Protein AF-A0A8D8BQI9-F1 (afdb_monomer)

Nearest PDB structures (foldseek):
  7emf-assembly1_W  TM=9.619E-01  e=1.041E-21  Homo sapiens
  5ajd-assembly4_E  TM=2.392E-01  e=1.024E+00  Saccharomyces cerevisiae CEN.PK113-7D
  6ok3-assembly1_B  TM=1.950E-01  e=2.058E+00  Oxalobacter formigenes OXCC13
  5b26-assembly2_C  TM=2.128E-01  e=7.302E+00  Mus musculus
  7wkk-assembly1_m  TM=1.711E-01  e=5.870E+00  Xenopus laevis

Radius of gyration: 20.41 Å; Cα contacts (8 Å, |Δi|>4): 210; chains: 1; bounding box: 53×52×50 Å

InterPro domains:
  IPR021629 Mediator complex, subunit Med23 [PF11573] (1-277)
  IPR021629 Mediator complex, subunit Med23 [PTHR12691] (2-277)

Secondary structure (DSSP, 8-state):
--HHHHHHHHHHHHHS-----HHHHHTS-HHHHHHHHHT--PPP-HHHHHHHHHHHHHHHHH---HHHHHHHHHSTTS-S-HHHHHHHHHHHHS---HHHHHHHHHHHHHHHHHHHHHHHHHHHHHHHH-SSHHHHHHHHHHHHIIIIIS-SS-HHHHHHHHHT----HHHHHHHHHHHHHHHHTSSHHHHHHHHHHHH--S-GGG-S-HHHHHHHHHHHS----S-TT-TTS------SS--HHHHHHHHHHHHHHHHHHS-GGGHHHHHHHHHH-

Solvent-accessible surface area (backbone atoms only — not comparable to full-atom values): 16290 Å² total; per-residue (Å²): 129,70,63,68,59,56,54,51,52,50,52,45,44,72,77,56,74,64,71,71,23,69,55,58,39,70,73,43,60,66,75,58,33,55,50,50,66,76,57,61,61,88,77,80,60,63,70,58,50,52,50,51,49,55,50,54,42,51,50,56,73,71,57,85,54,62,68,60,49,32,50,62,74,16,41,87,88,53,82,49,43,60,54,45,39,52,52,50,39,34,71,75,65,74,51,81,59,72,63,57,55,56,19,51,61,56,44,29,81,78,56,44,56,54,12,49,52,45,29,45,57,48,51,41,49,55,47,71,69,44,95,48,72,70,55,46,51,50,56,50,49,46,52,47,36,38,33,74,74,66,44,77,46,54,67,45,61,53,48,42,51,53,63,69,54,62,45,59,75,70,52,35,54,48,44,51,52,51,49,50,44,68,54,60,69,50,60,69,60,42,52,52,42,53,54,49,60,76,75,52,69,92,62,54,92,78,48,94,54,58,61,60,54,50,50,52,49,41,71,76,55,69,83,64,89,67,80,95,77,64,94,82,65,75,80,77,78,89,76,80,81,80,48,71,62,68,63,25,49,71,38,46,56,56,40,52,55,53,47,71,46,45,66,76,84,41,50,64,59,49,50,57,48,64,77,67,104

pLDDT: mean 91.27, std 10.16, range [42.75, 98.56]

Organism: Culex pipiens (NCBI:txid7175)

Structure (mmCIF, N/CA/C/O backbone):
data_AF-A0A8D8BQI9-F1
#
_entry.id   AF-A0A8D8BQI9-F1
#
loop_
_atom_site.group_PDB
_atom_site.id
_atom_site.type_symbol
_atom_site.label_atom_id
_atom_site.label_alt_id
_atom_site.label_comp_id
_atom_site.label_asym_id
_atom_site.label_entity_id
_atom_site.label_seq_id
_atom_site.pdbx_PDB_ins_code
_atom_site.Cartn_x
_atom_site.Cartn_y
_atom_site.Cartn_z
_atom_site.occupancy
_atom_site.B_iso_or_equiv
_atom_site.auth_seq_id
_atom_site.auth_comp_id
_atom_site.auth_asym_id
_atom_site.auth_atom_id
_atom_site.pdbx_PDB_model_num
ATOM 1 N N . GLN A 1 1 ? -6.344 -35.156 -11.449 1.00 56.06 1 GLN A N 1
ATOM 2 C CA . GLN A 1 1 ? -6.053 -33.719 -11.235 1.00 56.06 1 GLN A CA 1
ATOM 3 C C . GLN A 1 1 ? -4.887 -33.618 -10.265 1.00 56.06 1 GLN A C 1
ATOM 5 O O . GLN A 1 1 ? -4.826 -34.426 -9.348 1.00 56.06 1 GLN A O 1
ATOM 10 N N . SER A 1 2 ? -3.914 -32.745 -10.524 1.00 64.75 2 SER A N 1
ATOM 11 C CA . SER A 1 2 ? -2.593 -32.811 -9.889 1.00 64.75 2 SER A CA 1
ATOM 12 C C . SER A 1 2 ? -2.642 -32.467 -8.394 1.00 64.75 2 SER A C 1
ATOM 14 O O . SER A 1 2 ? -2.856 -31.310 -8.030 1.00 64.75 2 SER A O 1
ATOM 16 N N . THR A 1 3 ? -2.422 -33.472 -7.546 1.00 79.38 3 THR A N 1
ATOM 17 C CA . THR A 1 3 ? -2.447 -33.401 -6.072 1.00 79.38 3 THR A CA 1
ATOM 18 C C . THR A 1 3 ? -1.621 -32.242 -5.510 1.00 79.38 3 THR A C 1
ATOM 20 O O . THR A 1 3 ? -2.112 -31.513 -4.654 1.00 79.38 3 THR A O 1
ATOM 23 N N . TRP A 1 4 ? -0.446 -31.966 -6.090 1.00 92.81 4 TRP A N 1
ATOM 24 C CA . TRP A 1 4 ? 0.459 -30.904 -5.627 1.00 92.81 4 TRP A CA 1
ATOM 25 C C . TRP A 1 4 ? -0.181 -29.506 -5.572 1.00 92.81 4 TRP A C 1
ATOM 27 O O . TRP A 1 4 ? 0.085 -28.744 -4.646 1.00 92.81 4 TRP A O 1
ATOM 37 N N . CYS A 1 5 ? -1.023 -29.156 -6.552 1.00 92.88 5 CYS A N 1
ATOM 38 C CA . CYS A 1 5 ? -1.608 -27.818 -6.645 1.00 92.88 5 CYS A CA 1
ATOM 39 C C . CYS A 1 5 ? -2.660 -27.621 -5.549 1.00 92.88 5 CYS A C 1
ATOM 41 O O . CYS A 1 5 ? -2.669 -26.597 -4.872 1.00 92.88 5 CYS A O 1
ATOM 43 N N . LYS A 1 6 ? -3.493 -28.640 -5.313 1.00 92.00 6 LYS A N 1
ATOM 44 C CA . LYS A 1 6 ? -4.494 -28.613 -4.245 1.00 92.00 6 LYS A CA 1
ATOM 45 C C . LYS A 1 6 ? -3.838 -28.532 -2.865 1.00 92.00 6 LYS A C 1
ATOM 47 O O . LYS A 1 6 ? -4.290 -27.742 -2.038 1.00 92.00 6 LYS A O 1
ATOM 52 N N . ASP A 1 7 ? -2.770 -29.293 -2.632 1.00 94.38 7 ASP A N 1
ATOM 53 C CA . ASP A 1 7 ? -2.044 -29.285 -1.356 1.00 94.38 7 ASP A CA 1
ATOM 54 C C . ASP A 1 7 ? -1.391 -27.919 -1.096 1.00 94.38 7 ASP A C 1
ATOM 56 O O . ASP A 1 7 ? -1.525 -27.356 -0.006 1.00 94.38 7 ASP A O 1
ATOM 60 N N . LEU A 1 8 ? -0.766 -27.333 -2.125 1.00 95.81 8 LEU A N 1
ATOM 61 C CA . LEU A 1 8 ? -0.189 -25.991 -2.054 1.00 95.81 8 LEU A CA 1
ATOM 62 C C . LEU A 1 8 ? -1.254 -24.933 -1.736 1.00 95.81 8 LEU A C 1
ATOM 64 O O . LEU A 1 8 ? -1.082 -24.155 -0.799 1.00 95.81 8 LEU A O 1
ATOM 68 N N . LEU A 1 9 ? -2.363 -24.911 -2.480 1.00 95.56 9 LEU A N 1
ATOM 69 C CA . LEU A 1 9 ? -3.438 -23.938 -2.267 1.00 95.56 9 LEU A CA 1
ATOM 70 C C . LEU A 1 9 ? -4.086 -24.096 -0.887 1.00 95.56 9 LEU A C 1
ATOM 72 O O . LEU A 1 9 ? -4.375 -23.100 -0.230 1.00 95.56 9 LEU A O 1
ATOM 76 N N . THR A 1 10 ? -4.255 -25.330 -0.408 1.00 95.19 10 THR A N 1
ATOM 77 C CA . THR A 1 10 ? -4.790 -25.603 0.936 1.00 95.19 10 THR A CA 1
ATOM 78 C C . THR A 1 10 ? -3.853 -25.067 2.022 1.00 95.19 10 THR A C 1
ATOM 80 O O . THR A 1 10 ? -4.305 -24.425 2.973 1.00 95.19 10 THR A O 1
ATOM 83 N N . SER A 1 11 ? -2.538 -25.248 1.856 1.00 96.62 11 SER A N 1
ATOM 84 C CA . SER A 1 11 ? -1.526 -24.675 2.751 1.00 96.62 11 SER A CA 1
ATOM 85 C C . SER A 1 11 ? -1.561 -23.141 2.751 1.00 96.62 11 SER A C 1
ATOM 87 O O . SER A 1 11 ? -1.581 -22.518 3.816 1.00 96.62 11 SER A O 1
ATOM 89 N N . ILE A 1 12 ? -1.655 -22.513 1.572 1.00 96.31 12 ILE A N 1
ATOM 90 C CA . ILE A 1 12 ? -1.776 -21.051 1.447 1.00 96.31 12 ILE A CA 1
ATOM 91 C C . ILE A 1 12 ? -3.044 -20.553 2.149 1.00 96.31 12 ILE A C 1
ATOM 93 O O . ILE A 1 12 ? -2.977 -19.593 2.912 1.00 96.31 12 ILE A O 1
ATOM 97 N N . MET A 1 13 ? -4.187 -21.208 1.940 1.00 95.94 13 MET A N 1
ATOM 98 C CA . MET A 1 13 ? -5.459 -20.814 2.555 1.00 95.94 13 MET A CA 1
ATOM 99 C C . MET A 1 13 ? -5.469 -21.002 4.072 1.00 95.94 13 MET A C 1
ATOM 101 O O . MET A 1 13 ? -6.137 -20.245 4.766 1.00 95.94 13 MET A O 1
ATOM 105 N N . THR A 1 14 ? -4.701 -21.960 4.593 1.00 95.69 14 THR A N 1
ATOM 106 C CA . THR A 1 14 ? -4.547 -22.171 6.041 1.00 95.69 14 THR A CA 1
ATOM 107 C C . THR A 1 14 ? -3.753 -21.035 6.692 1.00 95.69 14 THR A C 1
ATOM 109 O O . THR A 1 14 ? -4.100 -20.584 7.780 1.00 95.69 14 THR A O 1
ATOM 112 N N . ASN A 1 15 ? -2.699 -20.548 6.028 1.00 94.62 15 ASN A N 1
ATOM 113 C CA . ASN A 1 15 ? -1.816 -19.509 6.575 1.00 94.62 15 ASN A CA 1
ATOM 114 C C . ASN A 1 15 ? -2.304 -18.084 6.287 1.00 94.62 15 ASN A C 1
ATOM 116 O O . ASN A 1 15 ? -2.162 -17.181 7.110 1.00 94.62 15 ASN A O 1
ATOM 120 N N . THR A 1 16 ? -2.869 -17.875 5.103 1.00 92.94 16 THR A N 1
ATOM 121 C CA . THR A 1 16 ? -3.358 -16.586 4.615 1.00 92.94 16 THR A CA 1
ATOM 122 C C . THR A 1 16 ? -4.711 -16.782 3.938 1.00 92.94 16 THR A C 1
ATOM 124 O O . THR A 1 16 ? -4.784 -16.798 2.706 1.00 92.94 16 THR A O 1
ATOM 127 N N . PRO A 1 17 ? -5.793 -16.944 4.716 1.00 93.38 17 PRO A N 1
ATOM 128 C CA . PRO A 1 17 ? -7.133 -17.048 4.162 1.00 93.38 17 PRO A CA 1
ATOM 129 C C . PRO A 1 17 ? -7.457 -15.786 3.340 1.00 93.38 17 PRO A C 1
ATOM 131 O O . PRO A 1 17 ? -7.446 -14.674 3.873 1.00 93.38 17 PRO A O 1
ATOM 134 N N . HIS A 1 18 ? -7.729 -15.938 2.042 1.00 93.88 18 HIS A N 1
ATOM 135 C CA . HIS A 1 18 ? -8.118 -14.837 1.157 1.00 93.88 18 HIS A CA 1
ATOM 136 C C . HIS A 1 18 ? -9.119 -15.276 0.083 1.00 93.88 18 HIS A C 1
ATOM 138 O O . HIS A 1 18 ? -9.343 -16.459 -0.152 1.00 93.88 18 HIS A O 1
ATOM 144 N N . THR A 1 19 ? -9.729 -14.297 -0.573 1.00 93.56 19 THR A N 1
ATOM 145 C CA . THR A 1 19 ? -10.551 -14.500 -1.770 1.00 93.56 19 THR A CA 1
ATOM 146 C C . THR A 1 19 ? -9.896 -13.818 -2.964 1.00 93.56 19 THR A C 1
ATOM 148 O O . THR A 1 19 ? -8.847 -13.191 -2.829 1.00 93.56 19 THR A O 1
ATOM 151 N N . TRP A 1 20 ? -10.513 -13.939 -4.131 1.00 94.44 20 TRP A N 1
ATOM 152 C CA . TRP A 1 20 ? -10.160 -13.199 -5.337 1.00 94.44 20 TRP A CA 1
ATOM 153 C C . TRP A 1 20 ? -11.411 -12.508 -5.866 1.00 94.44 20 TRP A C 1
ATOM 155 O O . TRP A 1 20 ? -12.526 -12.967 -5.601 1.00 94.44 20 TRP A O 1
ATOM 165 N N . SER A 1 21 ? -11.234 -11.394 -6.572 1.00 92.38 21 SER A N 1
ATOM 166 C CA . SER A 1 21 ? -12.347 -10.758 -7.269 1.00 92.38 21 SER A CA 1
ATOM 167 C C . SER A 1 21 ? -12.819 -11.635 -8.431 1.00 92.38 21 SER A C 1
ATOM 169 O O . SER A 1 21 ? -12.058 -12.437 -8.980 1.00 92.38 21 SER A O 1
ATOM 171 N N . GLN A 1 22 ? -14.077 -11.483 -8.832 1.00 92.00 22 GLN A N 1
ATOM 172 C CA . GLN A 1 22 ? -14.665 -12.284 -9.900 1.00 92.00 22 GLN A CA 1
ATOM 173 C C . GLN A 1 22 ? -13.939 -12.075 -11.234 1.00 92.00 22 GLN A C 1
ATOM 175 O O . GLN A 1 22 ? -13.692 -13.043 -11.948 1.00 92.00 22 GLN A O 1
ATOM 180 N N . HIS A 1 23 ? -13.563 -10.835 -11.549 1.00 91.81 23 HIS A N 1
ATOM 181 C CA . HIS A 1 23 ? -12.858 -10.500 -12.786 1.00 91.81 23 HIS A CA 1
ATOM 182 C C .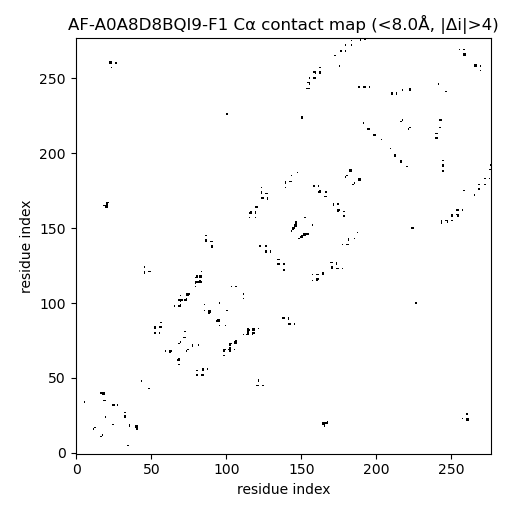 HIS A 1 23 ? -11.454 -11.124 -12.852 1.00 91.81 23 HIS A C 1
ATOM 184 O O . HIS A 1 23 ? -11.077 -11.658 -13.889 1.00 91.81 23 HIS A O 1
ATOM 190 N N . THR A 1 24 ? -10.720 -11.177 -11.735 1.00 94.12 24 THR A N 1
ATOM 191 C CA . THR A 1 24 ? -9.431 -11.884 -11.679 1.00 94.12 24 THR A CA 1
ATOM 192 C C . THR A 1 24 ? -9.620 -13.402 -11.737 1.00 94.12 24 THR A C 1
ATOM 194 O O . THR A 1 24 ? -8.904 -14.091 -12.463 1.00 94.12 24 THR A O 1
ATOM 197 N N . LEU A 1 25 ? -10.614 -13.950 -11.024 1.00 94.50 25 LEU A N 1
ATOM 198 C CA . LEU A 1 25 ? -10.908 -15.390 -11.047 1.00 94.50 25 LEU A CA 1
ATOM 199 C C . LEU A 1 25 ? -11.287 -15.895 -12.440 1.00 94.50 25 LEU A C 1
ATOM 201 O O . LEU A 1 25 ? -10.957 -17.029 -12.783 1.00 94.50 25 LEU A O 1
ATOM 205 N N . GLN A 1 26 ? -11.971 -15.082 -13.244 1.00 94.00 26 GLN A N 1
ATOM 206 C CA . GLN A 1 26 ? -12.329 -15.429 -14.623 1.00 94.00 26 GLN A CA 1
ATOM 207 C C . GLN A 1 26 ? -11.106 -15.621 -15.528 1.00 94.00 26 GLN A C 1
ATOM 209 O O . GLN A 1 26 ? -11.192 -16.348 -16.515 1.00 94.00 26 GLN A O 1
ATOM 214 N N . CYS A 1 27 ? -9.967 -15.022 -15.179 1.00 94.94 27 CYS A N 1
ATOM 215 C CA . CYS A 1 27 ? -8.709 -15.191 -15.900 1.00 94.94 27 CYS A CA 1
ATOM 216 C C . CYS A 1 27 ? -7.909 -16.418 -15.437 1.00 94.94 27 CYS A C 1
ATOM 218 O O . CYS A 1 27 ? -6.920 -16.785 -16.074 1.00 94.94 27 CYS A O 1
ATOM 220 N N . PHE A 1 28 ? -8.300 -17.064 -14.334 1.00 95.75 28 PHE A N 1
ATOM 221 C CA . PHE A 1 28 ? -7.596 -18.238 -13.828 1.00 95.75 28 PHE A CA 1
ATOM 222 C C . PHE A 1 28 ? -7.954 -19.500 -14.629 1.00 95.75 28 PHE A C 1
ATOM 224 O O . PHE A 1 28 ? -9.086 -19.650 -15.094 1.00 95.75 28 PHE A O 1
ATOM 231 N N . PRO A 1 29 ? -7.032 -20.478 -14.726 1.00 95.75 29 PRO A N 1
ATOM 232 C CA . PRO A 1 29 ? -7.371 -21.823 -15.169 1.00 95.75 29 PRO A CA 1
ATOM 233 C C . PRO A 1 29 ? -8.559 -22.401 -14.374 1.00 95.75 29 PRO A C 1
ATOM 235 O O . PRO A 1 29 ? -8.604 -22.209 -13.153 1.00 95.75 29 PRO A O 1
ATOM 238 N N . PRO A 1 30 ? -9.464 -23.180 -15.003 1.00 94.06 30 PRO A N 1
ATOM 239 C CA . PRO A 1 30 ? -10.689 -23.668 -14.358 1.00 94.06 30 PRO A CA 1
ATOM 240 C C . PRO A 1 30 ? -10.464 -24.364 -13.011 1.00 94.06 30 PRO A C 1
ATOM 242 O O . PRO A 1 30 ? -11.184 -24.113 -12.055 1.00 94.06 30 PRO A O 1
ATOM 245 N N . VAL A 1 31 ? -9.395 -25.159 -12.890 1.00 92.50 31 VAL A N 1
ATOM 246 C CA . VAL A 1 31 ? -9.058 -25.879 -11.648 1.00 92.50 31 VAL A CA 1
ATOM 247 C C . VAL A 1 31 ? -8.782 -24.931 -10.471 1.00 92.50 31 VAL A C 1
ATOM 249 O O . VAL A 1 31 ? -9.133 -25.248 -9.336 1.00 92.50 31 VAL A O 1
ATOM 252 N N . LEU A 1 32 ? -8.158 -23.774 -10.721 1.00 95.06 32 LEU A N 1
ATOM 253 C CA . LEU A 1 32 ? -7.917 -22.769 -9.682 1.00 95.06 32 LEU A CA 1
ATOM 254 C C . LEU A 1 32 ? -9.202 -22.007 -9.353 1.00 95.06 32 LEU A C 1
ATOM 256 O O . LEU A 1 32 ? -9.472 -21.748 -8.181 1.00 95.06 32 LEU A O 1
ATOM 260 N N . ASN A 1 33 ? -9.996 -21.674 -10.375 1.00 95.06 33 ASN A N 1
ATOM 261 C CA . ASN A 1 33 ? -11.288 -21.017 -10.201 1.00 95.06 33 ASN A CA 1
ATOM 262 C C . ASN A 1 33 ? -12.210 -21.860 -9.302 1.00 95.06 33 ASN A C 1
ATOM 264 O O . ASN A 1 33 ? -12.639 -21.381 -8.252 1.00 95.06 33 ASN A O 1
ATOM 268 N N . ASP A 1 34 ? -12.391 -23.142 -9.636 1.00 94.06 34 ASP A N 1
ATOM 269 C CA . ASP A 1 34 ? -13.209 -24.087 -8.868 1.00 94.06 34 ASP A CA 1
ATOM 270 C C . ASP A 1 34 ? -12.752 -24.183 -7.406 1.00 94.06 34 ASP A C 1
ATOM 272 O O . ASP A 1 34 ? -13.576 -24.186 -6.488 1.00 94.06 34 ASP A O 1
ATOM 276 N N . PHE A 1 35 ? -11.434 -24.218 -7.168 1.00 95.69 35 PHE A N 1
ATOM 277 C CA . PHE A 1 35 ? -10.880 -24.261 -5.816 1.00 95.69 35 PHE A CA 1
ATOM 278 C C . PHE A 1 35 ? -11.277 -23.027 -4.993 1.00 95.69 35 PHE A C 1
ATOM 280 O O . PHE A 1 35 ? -11.747 -23.173 -3.863 1.00 95.69 35 PHE A O 1
ATOM 287 N N . PHE A 1 36 ? -11.108 -21.817 -5.533 1.00 95.38 36 PHE A N 1
ATOM 288 C CA . PHE A 1 36 ? -11.413 -20.583 -4.801 1.00 95.38 36 PHE A CA 1
ATOM 289 C C . PHE A 1 36 ? -12.916 -20.329 -4.647 1.00 95.38 36 PHE A C 1
ATOM 291 O O . PHE A 1 36 ? -13.327 -19.757 -3.638 1.00 95.38 36 PHE A O 1
ATOM 298 N N . VAL A 1 37 ? -13.742 -20.798 -5.586 1.00 93.00 37 VAL A N 1
ATOM 299 C CA . VAL A 1 37 ? -15.206 -20.773 -5.447 1.00 93.00 37 VAL A CA 1
ATOM 300 C C . VAL A 1 37 ? -15.656 -21.685 -4.299 1.00 93.00 37 VAL A C 1
ATOM 302 O O . VAL A 1 37 ? -16.484 -21.282 -3.484 1.00 93.00 37 VAL A O 1
ATOM 305 N N . GLN A 1 38 ? -15.074 -22.883 -4.177 1.00 93.56 38 GLN A N 1
ATOM 306 C CA . GLN A 1 38 ? -15.395 -23.827 -3.097 1.00 93.56 38 GLN A CA 1
ATOM 307 C C . GLN A 1 38 ? -14.865 -23.386 -1.724 1.00 93.56 38 GLN A C 1
ATOM 309 O O . GLN A 1 38 ? -15.474 -23.705 -0.707 1.00 93.56 38 GLN A O 1
ATOM 314 N N . ASN A 1 39 ? -13.753 -22.645 -1.685 1.00 93.31 39 ASN A N 1
ATOM 315 C CA . ASN A 1 39 ? -13.081 -22.209 -0.454 1.00 93.31 39 ASN A CA 1
ATOM 316 C C . ASN A 1 39 ? -13.205 -20.693 -0.225 1.00 93.31 39 ASN A C 1
ATOM 318 O O . ASN A 1 39 ? -12.265 -20.041 0.233 1.00 93.31 39 ASN A O 1
ATOM 322 N N . SER A 1 40 ? -14.357 -20.113 -0.573 1.00 90.06 40 SER A N 1
ATOM 323 C CA . SER A 1 40 ? -14.594 -18.680 -0.383 1.00 90.06 40 SER A CA 1
ATOM 324 C C . SER A 1 40 ? -14.660 -18.297 1.103 1.00 90.06 40 SER A C 1
ATOM 326 O O . SER A 1 40 ? -15.128 -19.063 1.946 1.00 90.06 40 SER A O 1
ATOM 328 N N . ILE A 1 41 ? -14.197 -17.090 1.427 1.00 91.62 41 ILE A N 1
ATOM 329 C CA . ILE A 1 41 ? -14.193 -16.544 2.791 1.00 91.62 41 ILE A CA 1
ATOM 330 C C . ILE A 1 41 ? -15.187 -15.386 2.861 1.00 91.62 41 ILE A C 1
ATOM 332 O O . ILE A 1 41 ? -15.272 -14.608 1.901 1.00 91.62 41 ILE A O 1
ATOM 336 N N . PRO A 1 42 ? -15.911 -15.225 3.984 1.00 88.56 42 PRO A N 1
ATOM 337 C CA . PRO A 1 42 ? -16.795 -14.088 4.187 1.00 88.56 42 PRO A CA 1
ATOM 338 C C . PRO A 1 42 ? -16.084 -12.754 3.941 1.00 88.56 42 PRO A C 1
ATOM 340 O O . PRO A 1 42 ? -15.011 -12.490 4.486 1.00 88.56 42 PRO A O 1
ATOM 343 N N . LYS A 1 43 ? -16.704 -11.897 3.125 1.00 85.50 43 LYS A N 1
ATOM 344 C CA . LYS A 1 43 ? -16.242 -10.519 2.944 1.00 85.50 43 LYS A CA 1
ATOM 345 C C . LYS A 1 43 ? -16.508 -9.736 4.230 1.00 85.50 43 LYS A C 1
ATOM 347 O O . LYS A 1 43 ? -17.570 -9.866 4.837 1.00 85.50 43 LYS A O 1
ATOM 352 N N . GLU A 1 44 ? -15.544 -8.922 4.640 1.00 86.88 44 GLU A N 1
ATOM 353 C CA . GLU A 1 44 ? -15.709 -8.045 5.795 1.00 86.88 44 GLU A CA 1
ATOM 354 C C . GLU A 1 44 ? -16.810 -7.006 5.546 1.00 86.88 44 GLU A C 1
ATOM 356 O O . GLU A 1 44 ? -16.950 -6.464 4.447 1.00 86.88 44 GLU A O 1
ATOM 361 N N . ASN A 1 45 ? -17.581 -6.700 6.590 1.00 91.81 45 ASN A N 1
ATOM 362 C CA . ASN A 1 45 ? -18.577 -5.642 6.532 1.00 91.81 45 ASN A CA 1
ATOM 363 C C . ASN A 1 45 ? -17.898 -4.266 6.629 1.00 91.81 45 ASN A C 1
ATOM 365 O O . ASN A 1 45 ? -17.368 -3.883 7.670 1.00 91.81 45 ASN A O 1
ATOM 369 N N . LYS A 1 46 ? -17.967 -3.494 5.545 1.00 90.62 46 LYS A N 1
ATOM 370 C CA . LYS A 1 46 ? -17.304 -2.187 5.436 1.00 90.62 46 LYS A CA 1
ATOM 371 C C . LYS A 1 46 ? -17.929 -1.103 6.313 1.00 90.62 46 LYS A C 1
ATOM 373 O O . LYS A 1 46 ? -17.217 -0.250 6.830 1.00 90.62 46 LYS A O 1
ATOM 378 N N . GLN A 1 47 ? -19.243 -1.160 6.537 1.00 93.38 47 GLN A N 1
ATOM 379 C CA . GLN A 1 47 ? -19.911 -0.249 7.472 1.00 93.38 47 GLN A CA 1
ATOM 380 C C . GLN A 1 47 ? -19.460 -0.523 8.908 1.00 93.38 47 GLN A C 1
ATOM 382 O O . GLN A 1 47 ? -19.249 0.412 9.679 1.00 93.38 47 GLN A O 1
ATOM 387 N N . LEU A 1 48 ? -19.265 -1.801 9.254 1.00 95.69 48 LEU A N 1
ATOM 388 C CA . LEU A 1 48 ? -18.695 -2.180 10.543 1.00 95.69 48 LEU A CA 1
ATOM 389 C C . LEU A 1 48 ? -17.250 -1.688 10.668 1.00 95.69 48 LEU A C 1
ATOM 391 O O . LEU A 1 48 ? -16.919 -1.092 11.686 1.00 95.69 48 LEU A O 1
ATOM 395 N N . LEU A 1 49 ? -16.427 -1.849 9.623 1.00 96.19 49 LEU A N 1
ATOM 396 C CA . LEU A 1 49 ? -15.064 -1.309 9.593 1.00 96.19 49 LEU A CA 1
ATOM 397 C C . LEU A 1 49 ? -15.054 0.204 9.859 1.00 96.19 49 LEU A C 1
ATOM 399 O O . LEU A 1 49 ? -14.332 0.656 10.746 1.00 96.19 49 LEU A O 1
ATOM 403 N N . LYS A 1 50 ? -15.887 0.980 9.150 1.00 95.75 50 LYS A N 1
ATOM 404 C CA . LYS A 1 50 ? -16.012 2.430 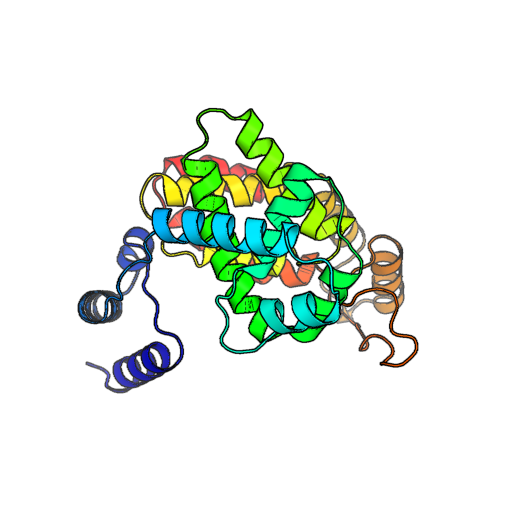9.369 1.00 95.75 50 LYS A CA 1
ATOM 405 C C . LYS A 1 50 ? -16.384 2.756 10.812 1.00 95.75 50 LYS A C 1
ATOM 407 O O . LYS A 1 50 ? -15.731 3.588 11.439 1.00 95.75 50 LYS A O 1
ATOM 412 N N . LYS A 1 51 ? -17.397 2.072 11.347 1.00 96.75 51 LYS A N 1
ATOM 413 C CA . LYS A 1 51 ? -17.854 2.257 12.726 1.00 96.75 51 LYS A CA 1
ATOM 414 C C . LYS A 1 51 ? -16.738 1.969 13.737 1.00 96.75 51 LYS A C 1
ATOM 416 O O . LYS A 1 51 ? -16.527 2.781 14.632 1.00 96.75 51 LYS A O 1
ATOM 421 N N . SER A 1 52 ? -15.997 0.874 13.566 1.00 97.56 52 SER A N 1
ATOM 422 C CA . SER A 1 52 ? -14.873 0.523 14.442 1.00 97.56 52 SER A CA 1
ATOM 423 C C . SER A 1 52 ? -13.737 1.543 14.366 1.00 97.56 52 SER A C 1
ATOM 425 O O . SER A 1 52 ? -13.175 1.902 15.395 1.00 97.56 52 SER A O 1
ATOM 427 N N . VAL A 1 53 ? -13.424 2.066 13.175 1.00 98.00 53 VAL A N 1
ATOM 428 C CA . VAL A 1 53 ? -12.433 3.145 13.026 1.00 98.00 53 VAL A CA 1
ATOM 429 C C . VAL A 1 53 ? -12.894 4.420 13.741 1.00 98.00 53 VAL A C 1
ATOM 431 O O . VAL A 1 53 ? -12.096 5.060 14.420 1.00 98.00 53 VAL A O 1
ATOM 434 N N . ASP A 1 54 ? -14.173 4.788 13.644 1.00 97.06 54 ASP A N 1
ATOM 435 C CA . ASP A 1 54 ? -14.715 5.965 14.337 1.00 97.06 54 ASP A CA 1
ATOM 436 C C . ASP A 1 54 ? -14.774 5.804 15.862 1.00 97.06 54 ASP A C 1
ATOM 438 O O . ASP A 1 54 ? -14.619 6.781 16.595 1.00 97.06 54 ASP A O 1
ATOM 442 N N . GLU A 1 55 ? -15.034 4.594 16.355 1.00 97.50 55 GLU A N 1
ATOM 443 C CA . GLU A 1 55 ? -14.978 4.253 17.779 1.00 97.50 55 GLU A CA 1
ATOM 444 C C . GLU A 1 55 ? -13.549 4.349 18.313 1.00 97.50 55 GLU A C 1
ATOM 446 O O . GLU A 1 55 ? -13.303 5.103 19.254 1.00 97.50 55 GLU A O 1
ATOM 451 N N . GLU A 1 56 ? -12.591 3.690 17.663 1.00 97.38 56 GLU A N 1
ATOM 452 C CA . GLU A 1 56 ? -11.187 3.729 18.082 1.00 97.38 56 GLU A CA 1
ATOM 453 C C . GLU A 1 56 ? -10.567 5.125 17.952 1.00 97.38 56 GLU A C 1
ATOM 455 O O . GLU A 1 56 ? -9.750 5.522 18.779 1.00 97.38 56 GLU A O 1
ATOM 460 N N . TYR A 1 57 ? -10.995 5.924 16.972 1.00 97.25 57 TYR A N 1
ATOM 461 C CA . TYR A 1 57 ? -10.552 7.313 16.858 1.00 97.25 57 TYR A CA 1
ATOM 462 C C . TYR A 1 57 ? -11.060 8.190 18.011 1.00 97.25 57 TYR A C 1
ATOM 464 O O . TYR A 1 57 ? -10.325 9.031 18.525 1.00 97.25 57 TYR A O 1
ATOM 472 N N . ARG A 1 58 ? -12.300 7.971 18.469 1.00 96.94 58 ARG A N 1
ATOM 473 C CA . ARG A 1 58 ? -12.820 8.641 19.672 1.00 96.94 58 ARG A CA 1
ATOM 474 C C . ARG A 1 58 ? -12.077 8.196 20.927 1.00 96.94 58 ARG A C 1
ATOM 476 O O . ARG A 1 58 ? -11.789 9.042 21.769 1.00 96.94 58 ARG A O 1
ATOM 483 N N . ASN A 1 59 ? -11.737 6.909 21.032 1.00 96.19 59 ASN A N 1
ATOM 484 C CA . ASN A 1 59 ? -10.911 6.402 22.128 1.00 96.19 59 ASN A CA 1
ATOM 485 C C . ASN A 1 59 ? -9.545 7.097 22.135 1.00 96.19 59 ASN A C 1
ATOM 487 O O . ASN A 1 59 ? -9.149 7.626 23.167 1.00 96.19 59 ASN A O 1
ATOM 491 N N . TRP A 1 60 ? -8.878 7.189 20.978 1.00 95.19 60 TRP A N 1
ATOM 492 C CA . TRP A 1 60 ? -7.615 7.919 20.840 1.00 95.19 60 TRP A CA 1
ATOM 493 C C . TRP A 1 60 ? -7.734 9.365 21.333 1.00 95.19 60 TRP A C 1
ATOM 495 O O . TRP A 1 60 ? -6.941 9.796 22.163 1.00 95.19 60 TRP A O 1
ATOM 505 N N . ALA A 1 61 ? -8.749 10.100 20.867 1.00 94.12 61 ALA A N 1
ATOM 506 C CA . ALA A 1 61 ? -8.960 11.498 21.247 1.00 94.12 61 ALA A CA 1
ATOM 507 C C . ALA A 1 61 ? -9.305 11.689 22.739 1.00 94.12 61 ALA A C 1
ATOM 509 O O . ALA A 1 61 ? -9.068 12.761 23.291 1.00 94.12 61 ALA A O 1
ATOM 510 N N . GLY A 1 62 ? -9.881 10.670 23.386 1.00 94.38 62 GLY A N 1
ATOM 511 C CA . GLY A 1 62 ? -10.231 10.689 24.808 1.00 94.38 62 GLY A CA 1
ATOM 512 C C . GLY A 1 62 ? -9.100 10.268 25.751 1.00 94.38 62 GLY A C 1
ATOM 513 O O . GLY A 1 62 ? -9.197 10.510 26.954 1.00 94.38 62 GLY A O 1
ATOM 514 N N . MET A 1 63 ? -8.038 9.642 25.240 1.00 94.94 63 MET A N 1
ATOM 515 C CA . MET A 1 63 ? -6.893 9.206 26.039 1.00 94.94 63 MET A CA 1
ATOM 516 C C . MET A 1 63 ? -5.841 10.315 26.142 1.00 94.94 63 MET A C 1
ATOM 518 O O . MET A 1 63 ? -5.482 10.944 25.153 1.00 94.94 63 MET A O 1
ATOM 522 N N . SER A 1 64 ? -5.310 10.535 27.346 1.00 93.00 64 SER A N 1
ATOM 523 C CA . SER A 1 64 ? -4.284 11.557 27.615 1.00 93.00 64 SER A CA 1
ATOM 524 C C . SER A 1 64 ? -2.941 10.986 28.083 1.00 93.00 64 SER A C 1
ATOM 526 O O . SER A 1 64 ? -1.926 11.675 28.020 1.00 93.00 64 SER A O 1
ATOM 528 N N . ASN A 1 65 ? -2.911 9.733 28.543 1.00 96.25 65 ASN A N 1
ATOM 529 C CA . ASN A 1 65 ? -1.697 9.067 29.008 1.00 96.25 65 ASN A CA 1
ATOM 530 C C . ASN A 1 65 ? -0.992 8.346 27.848 1.00 96.25 65 ASN A C 1
ATOM 532 O O . ASN A 1 65 ? -1.535 7.395 27.287 1.00 96.25 65 ASN A O 1
ATOM 536 N N . GLU A 1 66 ? 0.239 8.760 27.522 1.00 95.44 66 GLU A N 1
ATOM 537 C CA . GLU A 1 66 ? 1.015 8.170 26.421 1.00 95.44 66 GLU A CA 1
ATOM 538 C C . GLU A 1 66 ? 1.222 6.655 26.558 1.00 95.44 66 GLU A C 1
ATOM 540 O O . GLU A 1 66 ? 1.144 5.936 25.564 1.00 95.44 66 GLU A O 1
ATOM 545 N N . ASN A 1 67 ? 1.470 6.150 27.770 1.00 96.00 67 ASN A N 1
ATOM 546 C CA . ASN A 1 67 ? 1.736 4.724 27.978 1.00 96.00 67 ASN A CA 1
ATOM 547 C C . ASN A 1 67 ? 0.486 3.882 27.724 1.00 96.00 67 ASN A C 1
ATOM 549 O O . ASN A 1 67 ? 0.577 2.814 27.115 1.00 96.00 67 ASN A O 1
ATOM 553 N N . ASP A 1 68 ? -0.676 4.380 28.147 1.00 96.00 68 ASP A N 1
ATOM 554 C CA . ASP A 1 68 ? -1.951 3.704 27.922 1.00 96.00 68 ASP A CA 1
ATOM 555 C C . ASP A 1 68 ? -2.288 3.696 26.427 1.00 96.00 68 ASP A C 1
ATOM 557 O O . ASP A 1 68 ? -2.703 2.666 25.899 1.00 9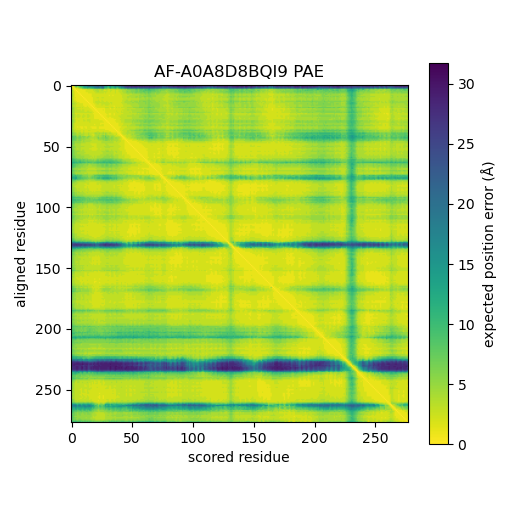6.00 68 ASP A O 1
ATOM 561 N N . ILE A 1 69 ? -2.030 4.809 25.727 1.00 96.31 69 ILE A N 1
ATOM 562 C CA . ILE A 1 69 ? -2.195 4.921 24.271 1.00 96.31 69 ILE A CA 1
ATOM 563 C C . ILE A 1 69 ? -1.322 3.884 23.553 1.00 96.31 69 ILE A C 1
ATOM 565 O O . ILE A 1 69 ? -1.828 3.084 22.766 1.00 96.31 69 ILE A O 1
ATOM 569 N N . ILE A 1 70 ? -0.019 3.856 23.846 1.00 96.44 70 ILE A N 1
ATOM 570 C CA . ILE A 1 70 ? 0.923 2.927 23.204 1.00 96.44 70 ILE A CA 1
ATOM 571 C C . ILE A 1 70 ? 0.546 1.473 23.515 1.00 96.44 70 ILE A C 1
ATOM 573 O O . ILE A 1 70 ? 0.645 0.609 22.643 1.00 96.44 70 ILE A O 1
ATOM 577 N N . SER A 1 71 ? 0.105 1.191 24.742 1.00 95.50 71 SER A N 1
ATOM 578 C CA . SER A 1 71 ? -0.328 -0.145 25.149 1.00 95.50 71 SER A CA 1
ATOM 579 C C . SER A 1 71 ? -1.582 -0.585 24.392 1.00 95.50 71 SER A C 1
ATOM 581 O O . SER A 1 71 ? -1.589 -1.660 23.800 1.00 95.50 71 SER A O 1
ATOM 583 N N . HIS A 1 72 ? -2.615 0.259 24.335 1.00 96.19 72 HIS A N 1
ATOM 584 C CA . HIS A 1 72 ? -3.884 -0.066 23.679 1.00 96.19 72 HIS A CA 1
ATOM 585 C C . HIS A 1 72 ? -3.733 -0.196 22.160 1.00 96.19 72 HIS A C 1
ATOM 587 O O . HIS A 1 72 ? -4.128 -1.199 21.573 1.00 96.19 72 HIS A O 1
ATOM 593 N N . PHE A 1 73 ? -3.106 0.781 21.506 1.00 96.44 73 PHE A N 1
ATOM 594 C CA . PHE A 1 73 ? -3.025 0.815 20.043 1.00 96.44 73 PHE A CA 1
ATOM 595 C C . PHE A 1 73 ? -1.828 0.051 19.463 1.00 96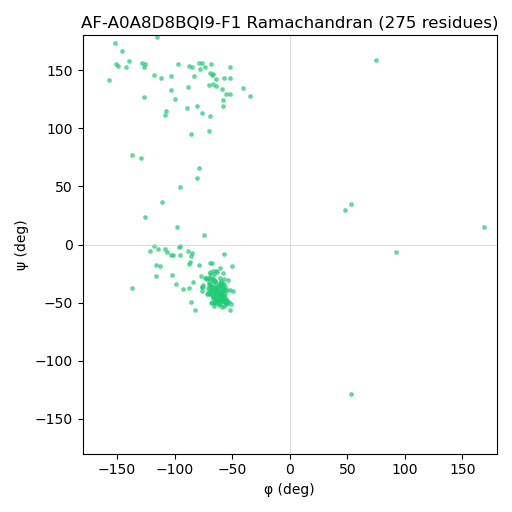.44 73 PHE A C 1
ATOM 597 O O . PHE A 1 73 ? -1.824 -0.262 18.271 1.00 96.44 73 PHE A O 1
ATOM 604 N N . GLY A 1 74 ? -0.821 -0.256 20.285 1.00 94.19 74 GLY A N 1
ATOM 605 C CA . GLY A 1 74 ? 0.387 -0.975 19.879 1.00 94.19 74 GLY A CA 1
ATOM 606 C C . GLY A 1 74 ? 0.438 -2.448 20.295 1.00 94.19 74 GLY A C 1
ATOM 607 O O . GLY A 1 74 ? 1.352 -3.159 19.876 1.00 94.19 74 GLY A O 1
ATOM 608 N N . ALA A 1 75 ? -0.491 -2.933 21.126 1.00 92.31 75 ALA A N 1
ATOM 609 C CA . ALA A 1 75 ? -0.496 -4.327 21.564 1.00 92.31 75 ALA A CA 1
ATOM 610 C C . ALA A 1 75 ? -0.812 -5.316 20.431 1.00 92.31 75 ALA A C 1
ATOM 612 O O . ALA A 1 75 ? -1.639 -5.075 19.555 1.00 92.31 75 ALA A O 1
ATOM 613 N N . ALA A 1 76 ? -0.189 -6.495 20.494 1.00 88.31 76 ALA A N 1
ATOM 614 C CA . ALA A 1 76 ? -0.551 -7.607 19.626 1.00 88.31 76 ALA A CA 1
ATOM 615 C C . ALA A 1 76 ? -1.964 -8.115 19.962 1.00 88.31 76 ALA A C 1
ATOM 617 O O . ALA A 1 76 ? -2.314 -8.268 21.130 1.00 88.31 76 ALA A O 1
ATOM 618 N N . GLY A 1 77 ? -2.755 -8.423 18.932 1.00 84.94 77 GLY A N 1
ATOM 619 C CA . GLY A 1 77 ? -4.111 -8.963 19.080 1.00 84.94 77 GLY A CA 1
ATOM 620 C C . GLY A 1 77 ? -5.225 -7.915 19.090 1.00 84.94 77 GLY A C 1
ATOM 621 O O . GLY A 1 77 ? -6.393 -8.293 19.028 1.00 84.94 77 GLY A O 1
ATOM 622 N N . THR A 1 78 ? -4.899 -6.621 19.104 1.00 90.25 78 THR A N 1
ATOM 623 C CA . THR A 1 78 ? -5.896 -5.565 18.897 1.00 90.25 78 THR A CA 1
ATOM 624 C C . THR A 1 78 ? -6.272 -5.445 17.415 1.00 90.25 78 THR A C 1
ATOM 626 O O . THR A 1 78 ? -5.512 -5.878 16.537 1.00 90.25 78 THR A O 1
ATOM 629 N N . PRO A 1 79 ? -7.465 -4.907 17.092 1.00 94.06 79 PRO A N 1
ATOM 630 C CA . PRO A 1 79 ? -7.860 -4.685 15.708 1.00 94.06 79 PRO A CA 1
ATOM 631 C C . PRO A 1 79 ? -6.821 -3.820 14.977 1.00 94.06 79 PRO A C 1
ATOM 633 O O . PRO A 1 79 ? -6.468 -2.747 15.472 1.00 94.06 79 PRO A O 1
ATOM 636 N N . PRO A 1 80 ? -6.339 -4.228 13.787 1.00 96.56 80 PRO A N 1
ATOM 637 C CA . PRO A 1 80 ? -5.249 -3.541 13.106 1.00 96.56 80 PRO A CA 1
ATOM 638 C C . PRO A 1 80 ? -5.745 -2.269 12.399 1.00 96.56 80 PRO A C 1
ATOM 640 O O . PRO A 1 80 ? -5.765 -2.181 11.177 1.00 96.56 80 PRO A O 1
ATOM 643 N N . LEU A 1 81 ? -6.194 -1.280 13.170 1.00 97.94 81 LEU A N 1
ATOM 644 C CA . LEU A 1 81 ? -6.852 -0.068 12.672 1.00 97.94 81 LEU A CA 1
ATOM 645 C C . LEU A 1 81 ? -5.966 1.174 12.767 1.00 97.94 81 LEU A C 1
ATOM 647 O O . LEU A 1 81 ? -6.325 2.216 12.233 1.00 97.94 81 LEU A O 1
ATOM 651 N N . PHE A 1 82 ? -4.787 1.069 13.386 1.00 97.94 82 PHE A N 1
ATOM 652 C CA . PHE A 1 82 ? -3.949 2.232 13.692 1.00 97.94 82 PHE A CA 1
ATOM 653 C C . PHE A 1 82 ? -3.615 3.124 12.483 1.00 97.94 82 PHE A C 1
ATOM 655 O O . PHE A 1 82 ? -3.694 4.341 12.588 1.00 97.94 82 PHE A O 1
ATOM 662 N N . LEU A 1 83 ? -3.340 2.554 11.304 1.00 98.38 83 LEU A N 1
ATOM 663 C CA . LEU A 1 83 ? -3.113 3.358 10.095 1.00 98.38 83 LEU A CA 1
ATOM 664 C C . LEU A 1 83 ? -4.369 4.114 9.625 1.00 98.38 83 LEU A C 1
ATOM 666 O O . LEU A 1 83 ? -4.243 5.208 9.083 1.00 98.38 83 LEU A O 1
ATOM 670 N N . CYS A 1 84 ? -5.569 3.575 9.867 1.00 98.44 84 CYS A N 1
ATOM 671 C CA . CYS A 1 84 ? -6.826 4.293 9.631 1.00 98.44 84 CYS A CA 1
ATOM 672 C C . CYS A 1 84 ? -6.968 5.472 10.604 1.00 98.44 84 CYS A C 1
ATOM 674 O O . CYS A 1 84 ? -7.451 6.533 10.220 1.00 98.44 84 CYS A O 1
ATOM 676 N N . LEU A 1 85 ? -6.514 5.306 11.853 1.00 98.06 85 LEU A N 1
ATOM 677 C CA . LEU A 1 85 ? -6.517 6.384 12.844 1.00 98.06 85 LEU A CA 1
ATOM 678 C C . LEU A 1 85 ? -5.552 7.499 12.445 1.00 98.06 85 LEU A C 1
ATOM 680 O O . LEU A 1 85 ? -5.951 8.655 12.461 1.00 98.06 85 LEU A O 1
ATOM 684 N N . LEU A 1 86 ? -4.327 7.164 12.024 1.00 98.00 86 LEU A N 1
ATOM 685 C CA . LEU A 1 86 ? -3.369 8.156 11.519 1.00 98.00 86 LEU A CA 1
ATOM 686 C C . LEU A 1 86 ? -3.925 8.918 10.318 1.00 98.00 86 LEU A C 1
ATOM 688 O O . LEU A 1 86 ? -3.822 10.138 10.272 1.00 98.00 86 LEU A O 1
ATOM 692 N N . PHE A 1 87 ? -4.564 8.211 9.382 1.00 98.19 87 PHE A N 1
ATOM 693 C CA . PHE A 1 87 ? -5.262 8.845 8.270 1.00 98.19 87 PHE A CA 1
ATOM 694 C C . PHE A 1 87 ? -6.295 9.866 8.772 1.00 98.19 87 PHE A C 1
ATOM 696 O O . PHE A 1 87 ? -6.266 11.016 8.342 1.00 98.19 87 PHE A O 1
ATOM 703 N N . LYS A 1 88 ? -7.154 9.497 9.734 1.00 96.62 88 LYS A N 1
ATOM 704 C CA . LYS A 1 88 ? -8.129 10.428 10.325 1.00 96.62 88 LYS A CA 1
ATOM 705 C C . LYS A 1 88 ? -7.481 11.613 11.043 1.00 96.62 88 LYS A C 1
ATOM 707 O O . LYS A 1 88 ? -7.929 12.736 10.834 1.00 96.62 88 LYS A O 1
ATOM 712 N N . MET A 1 89 ? -6.423 11.384 11.825 1.00 96.19 89 MET A N 1
ATOM 713 C CA . MET A 1 89 ? -5.677 12.456 12.499 1.00 96.19 89 MET A CA 1
ATOM 714 C C . MET A 1 89 ? -5.190 13.482 11.479 1.00 96.19 89 MET A C 1
ATOM 716 O O . MET A 1 89 ? -5.487 14.659 11.610 1.00 96.19 89 MET A O 1
ATOM 720 N N . ILE A 1 90 ? -4.531 13.040 10.407 1.00 96.81 90 ILE A N 1
ATOM 721 C CA . ILE A 1 90 ? -3.997 13.948 9.385 1.00 96.81 90 ILE A CA 1
ATOM 722 C C . ILE A 1 90 ? -5.134 14.661 8.636 1.00 96.81 90 ILE A C 1
ATOM 724 O O . ILE A 1 90 ? -5.042 15.861 8.392 1.00 96.81 90 ILE A O 1
ATOM 728 N N . VAL A 1 91 ? -6.236 13.966 8.324 1.00 94.81 91 VAL A N 1
ATOM 729 C CA . VAL A 1 91 ? -7.426 14.579 7.701 1.00 94.81 91 VAL A CA 1
ATOM 730 C C . VAL A 1 91 ? -8.000 15.723 8.549 1.00 94.81 91 VAL A C 1
ATOM 732 O O . VAL A 1 91 ? -8.519 16.692 7.979 1.00 94.81 91 VAL A O 1
ATOM 735 N N . GLU A 1 92 ? -7.969 15.601 9.878 1.00 93.00 92 GLU A N 1
ATOM 736 C CA . GLU A 1 92 ? -8.578 16.556 10.810 1.00 93.00 92 GLU A CA 1
ATOM 737 C C . GLU A 1 92 ? -7.608 17.643 11.294 1.00 93.00 92 GLU A C 1
ATOM 739 O O . GLU A 1 92 ? -8.015 18.797 11.421 1.00 93.00 92 GLU A O 1
ATOM 744 N N . THR A 1 93 ? -6.343 17.302 11.548 1.00 93.12 93 THR A N 1
ATOM 745 C CA . THR A 1 93 ? -5.382 18.173 12.243 1.00 93.12 93 THR A CA 1
ATOM 746 C C . THR A 1 93 ? -4.122 18.495 11.442 1.00 93.12 93 THR A C 1
ATOM 748 O O . THR A 1 93 ? -3.296 19.260 11.939 1.00 93.12 93 THR A O 1
ATOM 751 N N . ASP A 1 94 ? -3.931 17.903 10.255 1.00 92.88 94 ASP A N 1
ATOM 752 C CA . ASP A 1 94 ? -2.716 18.018 9.421 1.00 92.88 94 ASP A CA 1
ATOM 753 C C . ASP A 1 94 ? -1.398 17.798 10.204 1.00 92.88 94 ASP A C 1
ATOM 755 O O . ASP A 1 94 ? -0.345 18.380 9.930 1.00 92.88 94 ASP A O 1
ATOM 759 N N . THR A 1 95 ? -1.452 16.978 11.255 1.00 91.31 95 THR A N 1
ATOM 760 C CA . THR A 1 95 ? -0.337 16.758 12.184 1.00 91.31 95 THR A CA 1
ATOM 761 C C . THR A 1 95 ? -0.363 15.345 12.754 1.00 91.31 95 THR A C 1
ATOM 763 O O . THR A 1 95 ? -1.409 14.709 12.855 1.00 91.31 95 THR A O 1
ATOM 766 N N . ILE A 1 96 ? 0.813 14.851 13.150 1.00 92.12 96 ILE A N 1
ATOM 767 C CA . ILE A 1 96 ? 0.977 13.566 13.835 1.00 92.12 96 ILE A CA 1
ATOM 768 C C . ILE A 1 96 ? 1.759 13.807 15.119 1.00 92.12 96 ILE A C 1
ATOM 770 O O . ILE A 1 96 ? 2.839 14.393 15.101 1.00 92.12 96 ILE A O 1
ATOM 774 N N . SER A 1 97 ? 1.209 13.344 16.238 1.00 91.81 97 SER A N 1
ATOM 775 C CA . SER A 1 97 ? 1.852 13.457 17.550 1.00 91.81 97 SER A CA 1
ATOM 776 C C . SER A 1 97 ? 3.043 12.491 17.713 1.00 91.81 97 SER A C 1
ATOM 778 O O . SER A 1 97 ? 3.000 11.389 17.160 1.00 91.81 97 SER A O 1
ATOM 780 N N . PRO A 1 98 ? 4.053 12.807 18.546 1.00 92.38 98 PRO A N 1
ATOM 781 C CA . PRO A 1 98 ? 5.164 11.892 18.840 1.00 92.38 98 PRO A CA 1
ATOM 782 C C . PRO A 1 98 ? 4.729 10.524 19.393 1.00 92.38 98 PRO A C 1
ATOM 784 O O . PRO A 1 98 ? 5.297 9.494 19.030 1.00 92.38 98 PRO A O 1
ATOM 787 N N . VAL A 1 99 ? 3.677 10.480 20.223 1.00 94.69 99 VAL A N 1
ATOM 788 C CA . VAL A 1 99 ? 3.121 9.222 20.762 1.00 94.69 99 VAL A CA 1
ATOM 789 C C . VAL A 1 99 ? 2.613 8.284 19.658 1.00 94.69 99 VAL A C 1
ATOM 791 O O . VAL A 1 99 ? 2.686 7.060 19.788 1.00 94.69 99 VAL A O 1
ATOM 794 N N . ALA A 1 100 ? 2.174 8.832 18.525 1.00 94.75 100 ALA A N 1
ATOM 795 C CA . ALA A 1 100 ? 1.740 8.039 17.385 1.00 94.75 100 ALA A CA 1
ATOM 796 C C . ALA A 1 100 ? 2.911 7.310 16.701 1.00 94.75 100 ALA A C 1
ATOM 798 O O . ALA A 1 100 ? 2.767 6.143 16.336 1.00 94.75 100 ALA A O 1
ATOM 799 N N . TYR A 1 101 ? 4.090 7.937 16.613 1.00 93.50 101 TYR A N 1
ATOM 800 C CA . TYR A 1 101 ? 5.304 7.271 16.124 1.00 93.50 101 TYR A CA 1
ATOM 801 C C . TYR A 1 101 ? 5.775 6.171 17.079 1.00 93.50 101 TYR A C 1
ATOM 803 O O . TYR A 1 101 ? 6.029 5.055 16.631 1.00 93.50 101 TYR A O 1
ATOM 811 N N . LYS A 1 102 ? 5.771 6.420 18.397 1.00 93.50 102 LYS A N 1
ATOM 812 C CA . LYS A 1 102 ? 6.064 5.377 19.404 1.00 93.50 102 LYS A CA 1
ATOM 813 C C . LYS A 1 102 ? 5.104 4.184 19.290 1.00 93.50 102 LYS A C 1
ATOM 815 O O . LYS A 1 102 ? 5.494 3.031 19.463 1.00 93.50 102 LYS A O 1
ATOM 820 N N . THR A 1 103 ? 3.839 4.452 18.965 1.00 95.25 103 THR A N 1
ATOM 821 C CA . THR A 1 103 ? 2.836 3.403 18.736 1.00 95.25 103 THR A CA 1
ATOM 822 C C . THR A 1 103 ? 3.134 2.607 17.458 1.00 95.25 103 THR A C 1
ATOM 824 O O . THR A 1 103 ? 3.072 1.379 17.483 1.00 95.25 103 THR A O 1
ATOM 827 N N . LEU A 1 104 ? 3.533 3.263 16.358 1.00 94.31 104 LEU A N 1
ATOM 828 C CA . LEU A 1 104 ? 3.988 2.582 15.134 1.00 94.31 104 LEU A CA 1
ATOM 829 C C . LEU A 1 104 ? 5.207 1.685 15.384 1.00 94.31 104 LEU A C 1
ATOM 831 O O . LEU A 1 104 ? 5.236 0.547 14.911 1.00 94.31 104 LEU A O 1
ATOM 835 N N . GLU A 1 105 ? 6.188 2.171 16.146 1.00 92.00 105 GLU A N 1
ATOM 836 C CA . GLU A 1 105 ? 7.360 1.384 16.544 1.00 92.00 105 GLU A CA 1
ATOM 837 C C . GLU A 1 105 ? 6.955 0.145 17.344 1.00 92.00 105 GLU A C 1
ATOM 839 O O . GLU A 1 105 ? 7.458 -0.951 17.089 1.00 92.00 105 GLU A O 1
ATOM 844 N N . ARG A 1 106 ? 5.995 0.298 18.266 1.00 94.19 106 ARG A N 1
ATOM 845 C CA . ARG A 1 106 ? 5.469 -0.805 19.075 1.00 94.19 106 ARG A CA 1
ATOM 846 C C . ARG A 1 106 ? 4.752 -1.868 18.235 1.00 94.19 106 ARG A C 1
ATOM 848 O O . ARG A 1 106 ? 4.932 -3.053 18.513 1.00 94.19 106 ARG A O 1
ATOM 855 N N . ILE A 1 107 ? 3.988 -1.466 17.215 1.00 95.44 107 ILE A N 1
ATOM 856 C CA . ILE A 1 107 ? 3.339 -2.383 16.255 1.00 95.44 107 ILE A CA 1
ATOM 857 C C . ILE A 1 107 ? 4.403 -3.162 15.466 1.00 95.44 107 ILE A C 1
ATOM 859 O O . ILE A 1 107 ? 4.313 -4.380 15.295 1.00 95.44 107 ILE A O 1
ATOM 863 N N . GLY A 1 108 ? 5.428 -2.457 14.984 1.00 91.44 108 GLY A N 1
ATOM 864 C CA . GLY A 1 108 ? 6.530 -3.032 14.223 1.00 91.44 108 GLY A C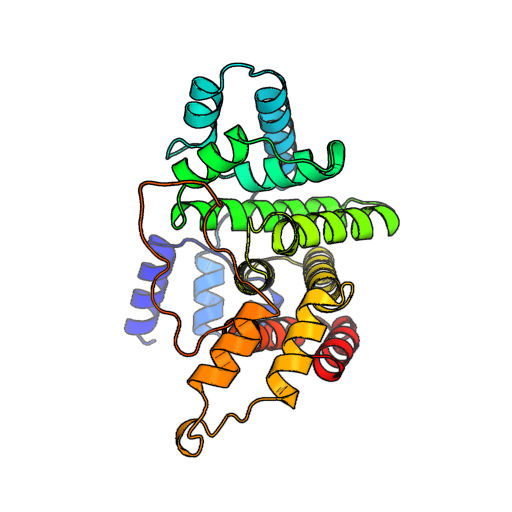A 1
ATOM 865 C C . GLY A 1 108 ? 6.178 -3.409 12.777 1.00 91.44 108 GLY A C 1
ATOM 866 O O . GLY A 1 108 ? 5.028 -3.645 12.395 1.00 91.44 108 GLY A O 1
ATOM 867 N N . ALA A 1 109 ? 7.211 -3.512 11.936 1.00 89.56 109 ALA A N 1
ATOM 868 C CA . ALA A 1 109 ? 7.066 -3.640 10.481 1.00 89.56 109 ALA A CA 1
ATOM 869 C C . ALA A 1 109 ? 6.255 -4.868 10.020 1.00 89.56 109 ALA A C 1
ATOM 871 O O . ALA A 1 109 ? 5.548 -4.805 9.012 1.00 89.56 109 ALA A O 1
ATOM 872 N N . ARG A 1 110 ? 6.339 -5.993 10.748 1.00 90.69 110 ARG A N 1
ATOM 873 C CA . ARG A 1 110 ? 5.617 -7.227 10.397 1.00 90.69 110 ARG A CA 1
ATOM 874 C C . ARG A 1 110 ? 4.108 -7.063 10.577 1.00 90.69 110 ARG A C 1
ATOM 876 O O . ARG A 1 110 ? 3.353 -7.380 9.660 1.00 90.69 110 ARG A O 1
ATOM 883 N N . ALA A 1 111 ? 3.671 -6.568 11.736 1.00 94.31 111 ALA A N 1
ATOM 884 C CA . ALA A 1 111 ? 2.249 -6.410 12.033 1.00 94.31 111 ALA A CA 1
ATOM 885 C C . ALA A 1 111 ? 1.623 -5.255 11.238 1.00 94.31 111 ALA A C 1
ATOM 887 O O . ALA A 1 111 ? 0.459 -5.349 10.848 1.00 94.31 111 ALA A O 1
ATOM 888 N N . LEU A 1 112 ? 2.409 -4.228 10.890 1.00 94.88 112 LEU A N 1
ATOM 889 C CA . LEU A 1 112 ? 1.956 -3.067 10.117 1.00 94.88 112 LEU A CA 1
ATOM 890 C C . LEU A 1 112 ? 1.267 -3.442 8.792 1.00 94.88 112 LEU A C 1
ATOM 892 O O . LEU A 1 112 ? 0.331 -2.769 8.367 1.00 94.88 112 LEU A O 1
ATOM 896 N N . SER A 1 113 ? 1.653 -4.560 8.169 1.00 94.94 113 SER A N 1
ATOM 897 C CA . SER A 1 113 ? 1.011 -5.061 6.943 1.00 94.94 113 SER A CA 1
ATOM 898 C C . SER A 1 113 ? -0.483 -5.368 7.127 1.00 94.94 113 SER A C 1
ATOM 900 O O . SER A 1 113 ? -1.268 -5.217 6.193 1.00 94.94 113 SER A O 1
ATOM 902 N N . ALA A 1 114 ? -0.906 -5.788 8.326 1.00 96.06 114 ALA A N 1
ATOM 903 C CA . ALA A 1 114 ? -2.322 -5.983 8.635 1.00 96.06 114 ALA A CA 1
ATOM 904 C C . ALA A 1 114 ? -3.072 -4.651 8.738 1.00 96.06 114 ALA A C 1
ATOM 906 O O . ALA A 1 114 ? -4.197 -4.551 8.249 1.00 96.06 114 ALA A O 1
ATOM 907 N N . HIS A 1 115 ? -2.425 -3.625 9.298 1.00 98.06 115 HIS A N 1
ATOM 908 C CA . HIS A 1 115 ? -2.991 -2.281 9.368 1.00 98.06 115 HIS A CA 1
ATOM 909 C C . HIS A 1 115 ? -3.115 -1.659 7.978 1.00 98.06 115 HIS A C 1
ATOM 911 O O . HIS A 1 115 ? -4.093 -0.973 7.697 1.00 98.06 115 HIS A O 1
ATOM 917 N N . LEU A 1 116 ? -2.154 -1.932 7.089 1.00 98.00 116 LEU A N 1
ATOM 918 C CA . LEU A 1 116 ? -2.162 -1.412 5.724 1.00 98.00 116 LEU A CA 1
ATOM 919 C C . LEU A 1 116 ? -3.331 -1.980 4.917 1.00 98.00 116 LEU A C 1
ATOM 921 O O . LEU A 1 116 ? -4.002 -1.239 4.203 1.00 98.00 116 LEU A O 1
ATOM 925 N N . ARG A 1 117 ? -3.624 -3.276 5.089 1.00 96.69 117 ARG A N 1
ATOM 926 C CA . ARG A 1 117 ? -4.803 -3.914 4.486 1.00 96.69 117 ARG A CA 1
ATOM 927 C C . ARG A 1 117 ? -6.097 -3.227 4.920 1.00 96.69 117 ARG A C 1
ATOM 929 O O . ARG A 1 117 ? -6.883 -2.850 4.057 1.00 96.69 117 ARG A O 1
ATOM 936 N N . LYS A 1 118 ? -6.270 -2.982 6.226 1.00 97.44 118 LYS A N 1
ATOM 937 C CA . LYS A 1 118 ? -7.444 -2.264 6.751 1.00 97.44 118 LYS A CA 1
ATOM 938 C C . LYS A 1 118 ? -7.522 -0.824 6.262 1.00 97.44 118 LYS A C 1
ATOM 940 O O . LYS A 1 118 ? -8.609 -0.388 5.907 1.00 97.44 118 LYS A O 1
ATOM 945 N N . LEU A 1 119 ? -6.392 -0.118 6.180 1.00 98.50 119 LEU A N 1
ATOM 946 C CA . LEU A 1 119 ? -6.350 1.228 5.610 1.00 98.50 119 LEU A CA 1
ATOM 947 C C . LEU A 1 119 ? -6.816 1.230 4.151 1.00 98.50 119 LEU A C 1
ATOM 949 O O . LEU A 1 119 ? -7.593 2.099 3.781 1.00 98.50 119 LEU A O 1
ATOM 953 N N . CYS A 1 120 ? -6.387 0.267 3.332 1.00 97.94 120 CYS A N 1
ATOM 954 C CA . CYS A 1 120 ? -6.826 0.171 1.937 1.00 97.94 120 CYS A CA 1
ATOM 955 C C . CYS A 1 120 ? -8.339 -0.070 1.834 1.00 97.94 120 CYS A C 1
ATOM 957 O O . CYS A 1 120 ? -9.019 0.616 1.073 1.00 97.94 120 CYS A O 1
ATOM 959 N N . ASP A 1 121 ? -8.870 -1.010 2.625 1.00 96.31 121 ASP A N 1
ATOM 960 C CA . ASP A 1 121 ? -10.307 -1.313 2.652 1.00 96.31 121 ASP A CA 1
ATOM 961 C C . ASP A 1 121 ? -11.127 -0.095 3.124 1.00 96.31 121 ASP A C 1
ATOM 963 O O . ASP A 1 121 ? -12.157 0.237 2.531 1.00 96.31 121 ASP A O 1
ATOM 967 N N . TYR A 1 122 ? -10.636 0.609 4.150 1.00 97.06 122 TYR A N 1
ATOM 968 C CA . TYR A 1 122 ? -11.224 1.840 4.675 1.00 97.06 122 TYR A CA 1
ATOM 969 C C . TYR A 1 122 ? -11.184 2.981 3.652 1.00 97.06 122 TYR A C 1
ATOM 971 O O . TYR A 1 122 ? -12.202 3.614 3.400 1.00 97.06 122 TYR A O 1
ATOM 979 N N . LEU A 1 123 ? -10.035 3.217 3.016 1.00 96.75 123 LEU A N 1
ATOM 980 C CA . LEU A 1 123 ? -9.837 4.283 2.034 1.00 96.75 123 LEU A CA 1
ATOM 981 C C . LEU A 1 123 ? -10.779 4.126 0.836 1.00 96.75 123 LEU A C 1
ATOM 983 O O . LEU A 1 123 ? -11.425 5.089 0.427 1.00 96.75 123 LEU A O 1
ATOM 987 N N . VAL A 1 124 ? -10.896 2.909 0.297 1.00 95.50 124 VAL A N 1
ATOM 988 C CA . VAL A 1 124 ? -11.828 2.624 -0.803 1.00 95.50 124 VAL A CA 1
ATOM 989 C C . VAL A 1 124 ? -13.269 2.866 -0.363 1.00 95.50 124 VAL A C 1
ATOM 991 O O . VAL A 1 124 ? -14.044 3.431 -1.133 1.00 95.50 124 VAL A O 1
ATOM 994 N N . PHE A 1 125 ? -13.634 2.477 0.862 1.00 94.38 125 PHE A N 1
ATOM 995 C CA . PHE A 1 125 ? -14.967 2.731 1.406 1.00 94.38 125 PHE A CA 1
ATOM 996 C C . PHE A 1 125 ? -15.261 4.232 1.557 1.00 94.38 125 PHE A C 1
ATOM 998 O O . PHE A 1 125 ? -16.322 4.676 1.116 1.00 94.38 125 PHE A O 1
ATOM 1005 N N . GLU A 1 126 ? -14.338 5.011 2.127 1.00 92.88 126 GLU A N 1
ATOM 1006 C CA . GLU A 1 126 ? -14.491 6.464 2.296 1.00 92.88 126 GLU A CA 1
ATOM 1007 C C . GLU A 1 126 ? -14.685 7.157 0.947 1.00 92.88 126 GLU A C 1
ATOM 1009 O O . GLU A 1 126 ? -15.630 7.922 0.762 1.00 92.88 126 GLU A O 1
ATOM 1014 N N . VAL A 1 127 ? -13.839 6.832 -0.035 1.00 92.81 127 VAL A N 1
ATOM 1015 C CA . VAL A 1 127 ? -13.918 7.424 -1.373 1.00 92.81 127 VAL A CA 1
ATOM 1016 C C . VAL A 1 127 ? -15.202 7.001 -2.089 1.00 92.81 127 VAL A C 1
ATOM 1018 O O . VAL A 1 127 ? -15.880 7.853 -2.663 1.00 92.81 127 VAL A O 1
ATOM 1021 N N . SER A 1 128 ? -15.586 5.722 -2.014 1.00 90.69 128 SER A N 1
ATOM 1022 C CA . SER A 1 128 ? -16.782 5.197 -2.696 1.00 90.69 128 SER A CA 1
ATOM 1023 C C . SER A 1 128 ? -18.089 5.795 -2.172 1.00 90.69 128 SER A C 1
ATOM 1025 O O . SER A 1 128 ? -19.042 5.924 -2.936 1.00 90.69 128 SER A O 1
ATOM 1027 N N . ASN A 1 129 ? -18.147 6.157 -0.887 1.00 86.00 129 ASN A N 1
ATOM 1028 C CA . ASN A 1 129 ? -19.329 6.771 -0.271 1.00 86.00 129 ASN A CA 1
ATOM 1029 C C . ASN A 1 129 ? -19.272 8.303 -0.242 1.00 86.00 129 ASN A C 1
ATOM 1031 O O . ASN A 1 129 ? -20.215 8.951 0.216 1.00 86.00 129 ASN A O 1
ATOM 1035 N N . SER A 1 130 ? -18.186 8.900 -0.734 1.00 78.12 130 SER A N 1
ATOM 1036 C CA . SER A 1 130 ? -18.073 10.347 -0.831 1.00 78.12 130 SER A CA 1
ATOM 1037 C C . SER A 1 130 ? -18.809 10.866 -2.067 1.00 78.12 130 SER A C 1
ATOM 1039 O O . SER A 1 130 ? -18.505 10.512 -3.201 1.00 78.12 130 SER A O 1
ATOM 1041 N N . GLY A 1 131 ? -19.813 11.719 -1.859 1.00 56.00 131 GLY A N 1
ATOM 1042 C CA . GLY A 1 131 ? -20.677 12.211 -2.938 1.00 56.00 131 GLY A CA 1
ATOM 1043 C C . GLY A 1 131 ? -20.061 13.265 -3.870 1.00 56.00 131 GLY A C 1
ATOM 1044 O O . GLY A 1 131 ? -20.802 13.863 -4.643 1.00 56.00 131 GLY A O 1
ATOM 1045 N N . VAL A 1 132 ? -18.758 13.576 -3.785 1.00 56.78 132 VAL A N 1
ATOM 1046 C CA . VAL A 1 132 ? -18.144 14.721 -4.493 1.00 56.78 132 VAL A CA 1
ATOM 1047 C C . VAL A 1 132 ? -16.629 14.524 -4.687 1.00 56.78 132 VAL A C 1
ATOM 1049 O O . VAL A 1 132 ? -15.927 14.120 -3.762 1.00 56.78 132 VAL A O 1
ATOM 1052 N N . GLY A 1 133 ? -16.083 14.928 -5.843 1.00 69.56 133 GLY A N 1
ATOM 1053 C CA . GLY A 1 133 ? -14.646 14.829 -6.171 1.00 69.56 133 GLY A CA 1
ATOM 1054 C C . GLY A 1 133 ? -13.675 15.590 -5.245 1.00 69.56 133 GLY A C 1
ATOM 1055 O O . GLY A 1 133 ? -12.498 15.241 -5.169 1.00 69.56 133 GLY A O 1
ATOM 1056 N N . ALA A 1 134 ? -14.140 16.595 -4.493 1.00 76.75 134 ALA A N 1
ATOM 1057 C CA . ALA A 1 134 ? -13.305 17.320 -3.528 1.00 76.75 134 ALA A CA 1
ATOM 1058 C C . ALA A 1 134 ? -12.852 16.432 -2.353 1.00 76.75 134 ALA A C 1
ATOM 1060 O O . ALA A 1 134 ? -11.717 16.548 -1.894 1.00 76.75 134 ALA A O 1
ATOM 1061 N N . HIS A 1 135 ? -13.709 15.512 -1.899 1.00 85.88 135 HIS A N 1
ATOM 1062 C CA . HIS A 1 135 ? -13.363 14.591 -0.816 1.00 85.88 135 HIS A CA 1
ATOM 1063 C C . HIS A 1 135 ? -12.315 13.569 -1.268 1.00 85.88 135 HIS A C 1
ATOM 1065 O O . HIS A 1 135 ? -11.338 13.345 -0.561 1.00 85.88 135 HIS A O 1
ATOM 1071 N N . VAL A 1 136 ? -12.456 13.039 -2.488 1.00 89.56 136 VAL A N 1
ATOM 1072 C CA . VAL A 1 136 ? -11.481 12.120 -3.098 1.00 89.56 136 VAL A CA 1
ATOM 1073 C C . VAL A 1 136 ? -10.086 12.741 -3.131 1.00 89.56 136 VAL A C 1
ATOM 1075 O O . VAL A 1 136 ? -9.116 12.116 -2.704 1.00 89.56 136 VAL A O 1
ATOM 1078 N N . ASN A 1 137 ? -9.988 13.996 -3.582 1.00 91.25 137 ASN A N 1
ATOM 1079 C CA . ASN A 1 137 ? -8.717 14.713 -3.609 1.00 91.25 137 ASN A CA 1
ATOM 1080 C C . ASN A 1 137 ? -8.105 14.853 -2.216 1.00 91.25 137 ASN A C 1
ATOM 1082 O O . ASN A 1 137 ? -6.913 14.590 -2.085 1.00 91.25 137 ASN A O 1
ATOM 1086 N N . LYS A 1 138 ? -8.914 15.184 -1.199 1.00 93.75 138 LYS A N 1
ATOM 1087 C CA . LYS A 1 138 ? -8.456 15.275 0.192 1.00 93.75 138 LYS A CA 1
ATOM 1088 C C . LYS A 1 138 ? -7.916 13.935 0.698 1.00 93.75 138 LYS A C 1
ATOM 1090 O O . LYS A 1 138 ? -6.833 13.908 1.267 1.00 93.75 138 LYS A O 1
ATOM 1095 N N . CYS A 1 139 ? -8.617 12.826 0.451 1.00 95.25 139 CYS A N 1
ATOM 1096 C CA . CYS A 1 139 ? -8.141 11.496 0.837 1.00 95.25 139 CYS A CA 1
ATOM 1097 C C . CYS A 1 139 ? -6.791 11.169 0.184 1.00 95.25 139 CYS A C 1
ATOM 1099 O O . CYS A 1 139 ? -5.874 10.706 0.857 1.00 95.25 139 CYS A O 1
ATOM 1101 N N . VAL A 1 140 ? -6.654 11.434 -1.118 1.00 95.19 140 VAL A N 1
ATOM 1102 C CA . VAL A 1 140 ? -5.403 11.201 -1.852 1.00 95.19 140 VAL A CA 1
ATOM 1103 C C . VAL A 1 140 ? -4.274 12.103 -1.350 1.00 95.19 140 VAL A C 1
ATOM 1105 O O . VAL A 1 140 ? -3.144 11.634 -1.244 1.00 95.19 140 VAL A O 1
ATOM 1108 N N . ASP A 1 141 ? -4.551 13.369 -1.035 1.00 96.12 141 ASP A N 1
ATOM 1109 C CA . ASP A 1 141 ? -3.551 14.288 -0.475 1.00 96.12 141 ASP A CA 1
ATOM 1110 C C . ASP A 1 141 ? -3.065 13.805 0.886 1.00 96.12 141 ASP A C 1
ATOM 1112 O O . ASP A 1 141 ? -1.863 13.671 1.090 1.00 96.12 141 ASP A O 1
ATOM 1116 N N . THR A 1 142 ? -3.981 13.403 1.769 1.00 97.50 142 THR A N 1
ATOM 1117 C CA . THR A 1 142 ? -3.604 12.836 3.065 1.00 97.50 142 THR A CA 1
ATOM 1118 C C . THR A 1 142 ? -2.745 11.582 2.918 1.00 97.50 142 THR A C 1
ATOM 1120 O O . THR A 1 142 ? -1.763 11.419 3.636 1.00 97.50 142 THR A O 1
ATOM 1123 N N . ILE A 1 143 ? -3.065 10.689 1.980 1.00 97.94 143 ILE A N 1
ATOM 1124 C CA . ILE A 1 143 ? -2.231 9.508 1.736 1.00 97.94 143 ILE A CA 1
ATOM 1125 C C . ILE A 1 143 ? -0.858 9.901 1.168 1.00 97.94 143 ILE A C 1
ATOM 1127 O O . ILE A 1 143 ? 0.147 9.314 1.566 1.00 97.94 143 ILE A O 1
ATOM 1131 N N . ASN A 1 144 ? -0.784 10.901 0.285 1.00 97.12 144 ASN A N 1
ATOM 1132 C CA . ASN A 1 144 ? 0.498 11.438 -0.177 1.00 97.12 144 ASN A CA 1
ATOM 1133 C C . ASN A 1 144 ? 1.319 11.995 0.990 1.00 97.12 144 ASN A C 1
ATOM 1135 O O . ASN A 1 144 ? 2.512 11.713 1.062 1.00 97.12 144 ASN A O 1
ATOM 1139 N N . ASP A 1 145 ? 0.697 12.695 1.937 1.00 96.69 145 ASP A N 1
ATOM 1140 C CA . ASP A 1 145 ? 1.376 13.160 3.145 1.00 96.69 145 ASP A CA 1
ATOM 1141 C C . ASP A 1 145 ? 1.861 11.988 4.005 1.00 96.69 145 ASP A C 1
ATOM 1143 O O . ASP A 1 145 ? 3.007 11.980 4.452 1.00 96.69 145 ASP A O 1
ATOM 1147 N N . MET A 1 146 ? 1.045 10.947 4.194 1.00 97.19 146 MET A N 1
ATOM 1148 C CA . MET A 1 146 ? 1.466 9.738 4.914 1.00 97.19 146 MET A CA 1
ATOM 1149 C C . MET A 1 146 ? 2.705 9.081 4.287 1.00 97.19 146 MET A C 1
ATOM 1151 O O . MET A 1 146 ? 3.522 8.522 5.019 1.00 97.19 146 MET A O 1
ATOM 1155 N N . ILE A 1 147 ? 2.850 9.141 2.959 1.00 96.19 147 ILE A N 1
ATOM 1156 C CA . ILE A 1 147 ? 3.986 8.557 2.234 1.00 96.19 147 ILE A CA 1
ATOM 1157 C C . ILE A 1 147 ? 5.201 9.490 2.264 1.00 96.19 147 ILE A C 1
ATOM 1159 O O . ILE A 1 147 ? 6.277 9.083 2.691 1.00 96.19 147 ILE A O 1
ATOM 1163 N N . TRP A 1 148 ? 5.043 10.730 1.802 1.00 95.06 148 TRP A N 1
ATOM 1164 C CA . TRP A 1 148 ? 6.163 11.615 1.464 1.00 95.06 148 TRP A CA 1
ATOM 1165 C C . TRP A 1 148 ? 6.505 12.620 2.569 1.00 95.06 148 TRP A C 1
ATOM 1167 O O . TRP A 1 148 ? 7.678 12.935 2.763 1.00 95.06 148 TRP A O 1
ATOM 1177 N N . LYS A 1 149 ? 5.504 13.109 3.314 1.00 93.94 149 LYS A N 1
ATOM 1178 C CA . LYS A 1 149 ? 5.685 14.092 4.401 1.00 93.94 149 LYS A CA 1
ATOM 1179 C C . LYS A 1 149 ? 6.040 13.393 5.714 1.00 93.94 149 LYS A C 1
ATOM 1181 O O . LYS A 1 149 ? 7.022 13.746 6.361 1.00 93.94 149 LYS A O 1
ATOM 1186 N N . TYR A 1 150 ? 5.273 12.371 6.086 1.00 93.75 150 TYR A N 1
ATOM 1187 C CA . TYR A 1 150 ? 5.385 11.685 7.377 1.00 93.75 150 TYR A CA 1
ATOM 1188 C C . TYR A 1 150 ? 6.120 10.340 7.322 1.00 93.75 150 TYR A C 1
ATOM 1190 O O . TYR A 1 150 ? 6.433 9.790 8.373 1.00 93.75 150 TYR A O 1
ATOM 1198 N N . ASN A 1 151 ? 6.425 9.810 6.131 1.00 92.94 151 ASN A N 1
ATOM 1199 C CA . ASN A 1 151 ? 7.189 8.564 5.948 1.00 92.94 151 ASN A CA 1
ATOM 1200 C C . ASN A 1 151 ? 6.621 7.357 6.730 1.00 92.94 151 ASN A C 1
ATOM 1202 O O . ASN A 1 151 ? 7.357 6.500 7.215 1.00 92.94 151 ASN A O 1
ATOM 1206 N N . ILE A 1 152 ? 5.294 7.283 6.866 1.00 93.88 152 ILE A N 1
ATOM 1207 C CA . ILE A 1 152 ? 4.590 6.208 7.588 1.00 93.88 152 ILE A CA 1
ATOM 1208 C C . ILE A 1 152 ? 4.565 4.932 6.741 1.00 93.88 152 ILE A C 1
ATOM 1210 O O . ILE A 1 152 ? 4.617 3.813 7.254 1.00 93.88 152 ILE A O 1
ATOM 1214 N N . LEU A 1 153 ? 4.430 5.107 5.425 1.00 94.19 153 LEU A N 1
ATOM 1215 C CA . LEU A 1 153 ? 4.265 4.048 4.438 1.00 94.19 153 LEU A CA 1
ATOM 1216 C C . LEU A 1 153 ? 5.081 4.368 3.193 1.00 94.19 153 LEU A C 1
ATOM 1218 O O . LEU A 1 153 ? 5.357 5.523 2.892 1.00 94.19 153 LEU A O 1
ATOM 1222 N N . THR A 1 154 ? 5.403 3.338 2.421 1.00 95.69 154 THR A N 1
ATOM 1223 C CA . THR A 1 154 ? 6.024 3.505 1.109 1.00 95.69 154 THR A CA 1
ATOM 1224 C C . THR A 1 154 ? 4.983 3.297 0.010 1.00 95.69 154 THR A C 1
ATOM 1226 O O . THR A 1 154 ? 4.079 2.465 0.149 1.00 95.69 154 THR A O 1
ATOM 1229 N N . ILE A 1 155 ? 5.106 4.043 -1.093 1.00 97.50 155 ILE A N 1
ATOM 1230 C CA . ILE A 1 155 ? 4.137 3.995 -2.199 1.00 97.50 155 ILE A CA 1
ATOM 1231 C C . ILE A 1 155 ? 4.001 2.591 -2.804 1.00 97.50 155 ILE A C 1
ATOM 1233 O O . ILE A 1 155 ? 2.888 2.143 -3.060 1.00 97.50 155 ILE A O 1
ATOM 1237 N N . ASP A 1 156 ? 5.108 1.857 -2.946 1.00 97.94 156 ASP A N 1
ATOM 1238 C CA . ASP A 1 156 ? 5.141 0.484 -3.458 1.00 97.94 156 ASP A CA 1
ATOM 1239 C C . ASP A 1 156 ? 4.320 -0.476 -2.595 1.00 97.94 156 ASP A C 1
ATOM 1241 O O . ASP A 1 156 ? 3.539 -1.264 -3.123 1.00 97.94 156 ASP A O 1
ATOM 1245 N N . ARG A 1 157 ? 4.416 -0.369 -1.264 1.00 97.44 157 ARG A N 1
ATOM 1246 C CA . ARG A 1 157 ? 3.637 -1.217 -0.354 1.00 97.44 157 ARG A CA 1
ATOM 1247 C C . ARG A 1 157 ? 2.153 -0.890 -0.407 1.00 97.44 157 ARG A C 1
ATOM 1249 O O . ARG A 1 157 ? 1.335 -1.808 -0.403 1.00 97.44 157 ARG A O 1
ATOM 1256 N N . LEU A 1 158 ? 1.805 0.395 -0.441 1.00 98.25 158 LEU A N 1
ATOM 1257 C CA . LEU A 1 158 ? 0.411 0.825 -0.491 1.00 98.25 158 LEU A CA 1
ATOM 1258 C C . LEU A 1 158 ? -0.254 0.409 -1.807 1.00 98.25 158 LEU A C 1
ATOM 1260 O O . LEU A 1 158 ? -1.316 -0.210 -1.775 1.00 98.25 158 LEU A O 1
ATOM 1264 N N . VAL A 1 159 ? 0.372 0.708 -2.949 1.00 98.38 159 VAL A N 1
ATOM 1265 C CA . VAL A 1 159 ? -0.173 0.363 -4.269 1.00 98.38 159 VAL A CA 1
ATOM 1266 C C . VAL A 1 159 ? -0.260 -1.148 -4.437 1.00 98.38 159 VAL A C 1
ATOM 1268 O O . VAL A 1 159 ? -1.300 -1.637 -4.864 1.00 98.38 159 VAL A O 1
ATOM 1271 N N . LEU A 1 160 ? 0.756 -1.910 -4.012 1.00 98.56 160 LEU A N 1
ATOM 1272 C CA . LEU A 1 160 ? 0.676 -3.372 -4.009 1.00 98.56 160 LEU A CA 1
ATOM 1273 C C . LEU A 1 160 ? -0.519 -3.862 -3.186 1.00 98.56 160 LEU A C 1
ATOM 1275 O O . LEU A 1 160 ? -1.264 -4.735 -3.626 1.00 98.56 160 LEU A O 1
ATOM 1279 N N . CYS A 1 161 ? -0.720 -3.294 -1.996 1.00 98.12 161 CYS A N 1
ATOM 1280 C CA . CYS A 1 161 ? -1.825 -3.680 -1.131 1.00 98.12 161 CYS A CA 1
ATOM 1281 C C . CYS A 1 161 ? -3.188 -3.364 -1.763 1.00 98.12 161 CYS A C 1
ATOM 1283 O O . CYS A 1 161 ? -4.069 -4.219 -1.697 1.00 98.12 161 CYS A O 1
ATOM 1285 N N . LEU A 1 162 ? -3.347 -2.197 -2.404 1.00 97.69 162 LEU A N 1
ATOM 1286 C CA . LEU A 1 162 ? -4.552 -1.809 -3.152 1.00 97.69 162 LEU A CA 1
ATOM 1287 C C . LEU A 1 162 ? -4.807 -2.735 -4.353 1.00 97.69 162 LEU A C 1
ATOM 1289 O O . LEU A 1 162 ? -5.922 -3.226 -4.520 1.00 97.69 162 LEU A O 1
ATOM 1293 N N . SER A 1 163 ? -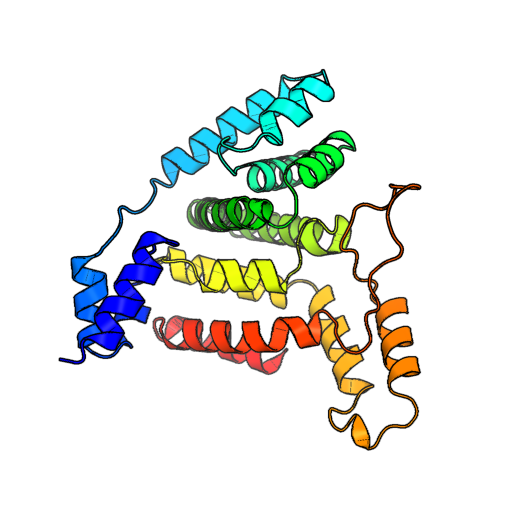3.773 -3.041 -5.142 1.00 96.75 163 SER A N 1
ATOM 1294 C CA . SER A 1 163 ? -3.853 -3.936 -6.308 1.00 96.75 163 SER A CA 1
ATOM 1295 C C . SER A 1 163 ? -4.217 -5.381 -5.936 1.00 96.75 163 SER A C 1
ATOM 1297 O O . SER A 1 163 ? -4.737 -6.122 -6.764 1.00 96.75 163 SER A O 1
ATOM 1299 N N . LEU A 1 164 ? -3.976 -5.804 -4.691 1.00 95.88 164 LEU A N 1
ATOM 1300 C CA . LEU A 1 164 ? -4.326 -7.137 -4.182 1.00 95.88 164 LEU A CA 1
ATOM 1301 C C . LEU A 1 164 ? -5.651 -7.157 -3.389 1.00 95.88 164 LEU A C 1
ATOM 1303 O O . LEU A 1 164 ? -5.919 -8.096 -2.625 1.00 95.88 164 LEU A O 1
ATOM 1307 N N . ARG A 1 165 ? -6.489 -6.116 -3.494 1.00 93.75 165 ARG A N 1
ATOM 1308 C CA . ARG A 1 165 ? -7.829 -6.116 -2.883 1.00 93.75 165 ARG A CA 1
ATOM 1309 C C . ARG A 1 165 ? -8.859 -6.822 -3.747 1.00 93.75 165 ARG A C 1
ATOM 1311 O O . ARG A 1 165 ? -8.838 -6.771 -4.967 1.00 93.75 165 ARG A O 1
ATOM 1318 N N . THR A 1 166 ? -9.789 -7.490 -3.072 1.00 92.75 166 THR A N 1
ATOM 1319 C CA . THR A 1 166 ? -10.812 -8.359 -3.667 1.00 92.75 166 THR A CA 1
ATOM 1320 C C . THR A 1 166 ? -12.113 -7.588 -3.882 1.00 92.75 166 THR A C 1
ATOM 1322 O O . THR A 1 166 ? -13.198 -7.975 -3.436 1.00 92.75 166 THR A O 1
ATOM 1325 N N . LEU A 1 167 ? -11.969 -6.422 -4.510 1.00 91.12 167 LEU A N 1
ATOM 1326 C CA . LEU A 1 167 ? -13.039 -5.455 -4.731 1.00 91.12 167 LEU A CA 1
ATOM 1327 C C . LEU A 1 167 ? -13.831 -5.814 -5.987 1.00 91.12 167 LEU A C 1
ATOM 1329 O O . LEU A 1 167 ? -13.299 -6.424 -6.909 1.00 91.12 167 LEU A O 1
ATOM 1333 N N . GLU A 1 168 ? -15.101 -5.419 -6.028 1.00 89.25 168 GLU A N 1
ATOM 1334 C CA . GLU A 1 168 ? -15.996 -5.702 -7.152 1.00 89.25 168 GLU A CA 1
ATOM 1335 C C . GLU A 1 168 ? -16.670 -4.426 -7.651 1.00 89.25 168 GLU A C 1
ATOM 1337 O O . GLU A 1 168 ? -16.840 -3.458 -6.905 1.00 89.25 168 GLU A O 1
ATOM 1342 N N . GLY A 1 169 ? -17.098 -4.444 -8.914 1.00 88.12 169 GLY A N 1
ATOM 1343 C CA . GLY A 1 169 ? -17.899 -3.376 -9.508 1.00 88.12 169 GLY A CA 1
ATOM 1344 C C . GLY A 1 169 ? -17.269 -1.989 -9.349 1.00 88.12 169 GLY A C 1
ATOM 1345 O O . GLY A 1 169 ? -16.098 -1.783 -9.669 1.00 88.12 169 GLY A O 1
ATOM 1346 N N . ASN A 1 170 ? -18.057 -1.035 -8.846 1.00 88.31 170 ASN A N 1
ATOM 1347 C CA . ASN A 1 170 ? -17.628 0.354 -8.669 1.00 88.31 170 ASN A CA 1
ATOM 1348 C C . ASN A 1 170 ? -16.432 0.494 -7.712 1.00 88.31 170 ASN A C 1
ATOM 1350 O O . ASN A 1 170 ? -15.574 1.342 -7.914 1.00 88.31 170 ASN A O 1
ATOM 1354 N N . GLU A 1 171 ? -16.329 -0.353 -6.688 1.00 90.75 171 GLU A N 1
ATOM 1355 C CA . GLU A 1 171 ? -15.260 -0.238 -5.690 1.00 90.75 171 GLU A CA 1
ATOM 1356 C C . GLU A 1 171 ? -13.894 -0.612 -6.268 1.00 90.75 171 GLU A C 1
ATOM 1358 O O . GLU A 1 171 ? -12.882 -0.011 -5.909 1.00 90.75 171 GLU A O 1
ATOM 1363 N N . ALA A 1 172 ? -13.863 -1.573 -7.197 1.00 91.81 172 ALA A N 1
ATOM 1364 C CA . ALA A 1 172 ? -12.652 -1.891 -7.944 1.00 91.81 172 ALA A CA 1
ATOM 1365 C C . ALA A 1 172 ? -12.208 -0.680 -8.781 1.00 91.81 172 ALA A C 1
ATOM 1367 O O . ALA A 1 172 ? -11.049 -0.278 -8.711 1.00 91.81 172 ALA A O 1
ATOM 1368 N N . GLN A 1 173 ? -13.142 -0.034 -9.490 1.00 90.31 173 GLN A N 1
ATOM 1369 C CA . GLN A 1 173 ? -12.861 1.182 -10.266 1.00 90.31 173 GLN A CA 1
ATOM 1370 C C . GLN A 1 173 ? -12.354 2.325 -9.377 1.00 90.31 173 GLN A C 1
ATOM 1372 O O . GLN A 1 173 ? -11.390 3.001 -9.733 1.00 90.31 173 GLN A O 1
ATOM 1377 N N . VAL A 1 174 ? -12.950 2.510 -8.195 1.00 91.62 174 VAL A N 1
ATOM 1378 C CA . VAL A 1 174 ? -12.487 3.487 -7.201 1.00 91.62 174 VAL A CA 1
ATOM 1379 C C . VAL A 1 174 ? -11.063 3.180 -6.741 1.00 91.62 174 VAL A C 1
ATOM 1381 O O . VAL A 1 174 ? -10.241 4.091 -6.689 1.00 91.62 174 VAL A O 1
ATOM 1384 N N . SER A 1 175 ? -10.734 1.918 -6.458 1.00 93.88 175 SER A N 1
ATOM 1385 C CA . SER A 1 175 ? -9.371 1.520 -6.082 1.00 93.88 175 SER A CA 1
ATOM 1386 C C . SER A 1 175 ? -8.349 1.856 -7.169 1.00 93.88 175 SER A C 1
ATOM 1388 O O . SER A 1 175 ? -7.300 2.424 -6.870 1.00 93.88 175 SER A O 1
ATOM 1390 N N . PHE A 1 176 ? -8.665 1.591 -8.440 1.00 92.75 176 PHE A N 1
ATOM 1391 C CA . PHE A 1 176 ? -7.791 1.967 -9.555 1.00 92.75 176 PHE A CA 1
ATOM 1392 C C . PHE A 1 176 ? -7.673 3.482 -9.722 1.00 92.75 176 PHE A C 1
ATOM 1394 O O . PHE A 1 176 ? -6.568 3.988 -9.890 1.00 92.75 176 PHE A O 1
ATOM 1401 N N . CYS A 1 177 ? -8.771 4.225 -9.573 1.00 91.81 177 CYS A N 1
ATOM 1402 C CA . CYS A 1 177 ? -8.738 5.688 -9.556 1.00 91.81 177 CYS A CA 1
ATOM 1403 C C . CYS A 1 177 ? -7.811 6.219 -8.448 1.00 91.81 177 CYS A C 1
ATOM 1405 O O . CYS A 1 177 ? -6.963 7.071 -8.705 1.00 91.81 177 CYS A O 1
ATOM 1407 N N . ILE A 1 178 ? -7.897 5.663 -7.234 1.00 94.94 178 ILE A N 1
ATOM 1408 C CA . ILE A 1 178 ? -6.993 6.003 -6.127 1.00 94.94 178 ILE A CA 1
ATOM 1409 C C . ILE A 1 178 ? -5.539 5.708 -6.513 1.00 94.94 178 ILE A C 1
ATOM 1411 O O . ILE A 1 178 ? -4.692 6.581 -6.347 1.00 94.94 178 ILE A O 1
ATOM 1415 N N . ILE A 1 179 ? -5.242 4.522 -7.060 1.00 96.38 179 ILE A N 1
ATOM 1416 C CA . ILE A 1 179 ? -3.888 4.164 -7.518 1.00 96.38 179 ILE A CA 1
ATOM 1417 C C . ILE A 1 179 ? -3.377 5.179 -8.549 1.00 96.38 179 ILE A C 1
ATOM 1419 O O . ILE A 1 179 ? -2.265 5.683 -8.406 1.00 96.38 179 ILE A O 1
ATOM 1423 N N . GLN A 1 180 ? -4.184 5.519 -9.557 1.00 95.00 180 GLN A N 1
ATOM 1424 C CA . GLN A 1 180 ? -3.794 6.485 -10.581 1.00 95.00 180 GLN A CA 1
ATOM 1425 C C . GLN A 1 180 ? -3.485 7.854 -9.970 1.00 95.00 180 GLN A C 1
ATOM 1427 O O . GLN A 1 180 ? -2.450 8.451 -10.266 1.00 95.00 180 GLN A O 1
ATOM 1432 N N . LEU A 1 181 ? -4.357 8.346 -9.089 1.00 95.06 181 LEU A N 1
ATOM 1433 C CA . LEU A 1 181 ? -4.163 9.630 -8.429 1.00 95.06 181 LEU A CA 1
ATOM 1434 C C . LEU A 1 181 ? -2.918 9.621 -7.530 1.00 95.06 181 LEU A C 1
ATOM 1436 O O . LEU A 1 181 ? -2.167 10.589 -7.536 1.00 95.06 181 LEU A O 1
ATOM 1440 N N . LEU A 1 182 ? -2.641 8.535 -6.809 1.00 96.31 182 LEU A N 1
ATOM 1441 C CA . LEU A 1 182 ? -1.427 8.416 -5.994 1.00 96.31 182 LEU A CA 1
ATOM 1442 C C . LEU A 1 182 ? -0.142 8.463 -6.827 1.00 96.31 182 LEU A C 1
ATOM 1444 O O . LEU A 1 182 ? 0.854 9.017 -6.371 1.00 96.31 182 LEU A O 1
ATOM 1448 N N . LEU A 1 183 ? -0.163 7.899 -8.035 1.00 96.56 183 LEU A N 1
ATOM 1449 C CA . LEU A 1 183 ? 1.011 7.838 -8.905 1.00 96.56 183 LEU A CA 1
ATOM 1450 C C . LEU A 1 183 ? 1.217 9.115 -9.725 1.00 96.56 183 LEU A C 1
ATOM 1452 O O . LEU A 1 183 ? 2.358 9.472 -10.018 1.00 96.56 183 LEU A O 1
ATOM 1456 N N . LEU A 1 184 ? 0.130 9.795 -10.107 1.00 95.12 184 LEU A N 1
ATOM 1457 C CA . LEU A 1 184 ? 0.178 10.870 -11.101 1.00 95.12 184 LEU A CA 1
ATOM 1458 C C . LEU A 1 184 ? -0.208 12.251 -10.567 1.00 95.12 184 LEU A C 1
ATOM 1460 O O . LEU A 1 184 ? 0.243 13.249 -11.130 1.00 95.12 184 LEU A O 1
ATOM 1464 N N . LYS A 1 185 ? -1.033 12.352 -9.515 1.00 92.69 185 LYS A N 1
ATOM 1465 C CA . LYS A 1 185 ? -1.527 13.653 -9.031 1.00 92.69 185 LYS A CA 1
ATOM 1466 C C . LYS A 1 185 ? -0.383 14.509 -8.498 1.00 92.69 185 LYS A C 1
ATOM 1468 O O . LYS A 1 185 ? -0.245 15.664 -8.892 1.00 92.69 185 LYS A O 1
ATOM 1473 N N . THR A 1 186 ? 0.444 13.943 -7.623 1.00 91.44 186 THR A N 1
ATOM 1474 C CA . THR A 1 186 ? 1.646 14.611 -7.118 1.00 91.44 186 THR A CA 1
ATOM 1475 C C . THR A 1 186 ? 2.825 14.343 -8.051 1.00 91.44 186 THR A C 1
ATOM 1477 O O . THR A 1 186 ? 2.864 13.362 -8.799 1.00 91.44 186 THR A O 1
ATOM 1480 N N . SER A 1 187 ? 3.793 15.255 -8.067 1.00 94.81 187 SER A N 1
ATOM 1481 C CA . SER A 1 187 ? 5.016 15.093 -8.857 1.00 94.81 187 SER A CA 1
ATOM 1482 C C . SER A 1 187 ? 6.087 14.286 -8.121 1.00 94.81 187 SER A C 1
ATOM 1484 O O . SER A 1 187 ? 7.076 13.921 -8.741 1.00 94.81 187 SER A O 1
ATOM 1486 N N . GLU A 1 188 ? 5.896 13.949 -6.840 1.00 95.94 188 GLU A N 1
ATOM 1487 C CA . GLU A 1 188 ? 6.891 13.263 -6.005 1.00 95.94 188 GLU A CA 1
ATOM 1488 C C . GLU A 1 188 ? 7.428 11.983 -6.665 1.00 95.94 188 GLU A C 1
ATOM 1490 O O . GLU A 1 188 ? 8.636 11.851 -6.890 1.00 95.94 188 GLU A O 1
ATOM 1495 N N . PHE A 1 189 ? 6.549 11.046 -7.022 1.00 97.00 189 PHE A N 1
ATOM 1496 C CA . PHE A 1 189 ? 6.980 9.783 -7.621 1.00 97.00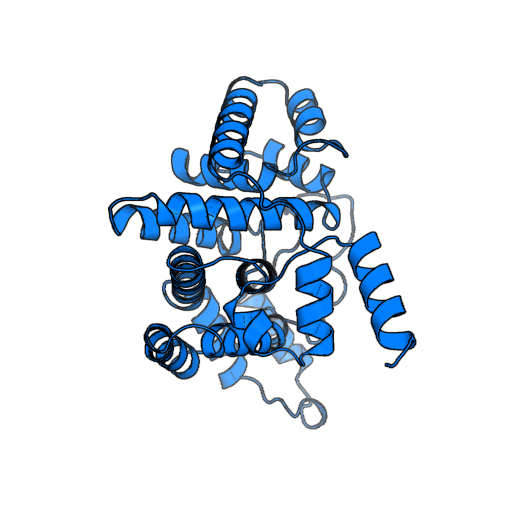 189 PHE A CA 1
ATOM 1497 C C . PHE A 1 189 ? 7.516 9.971 -9.048 1.00 97.00 189 PHE A C 1
ATOM 1499 O O . PHE A 1 189 ? 8.580 9.450 -9.382 1.00 97.00 189 PHE A O 1
ATOM 1506 N N . ARG A 1 190 ? 6.843 10.791 -9.865 1.00 96.50 190 ARG A N 1
ATOM 1507 C CA . ARG A 1 190 ? 7.252 11.071 -11.252 1.00 96.50 190 ARG A CA 1
ATOM 1508 C C . ARG A 1 190 ? 8.615 11.756 -11.340 1.00 96.50 190 ARG A C 1
ATOM 1510 O O . ARG A 1 190 ? 9.434 11.364 -12.160 1.00 96.50 190 ARG A O 1
ATOM 1517 N N . ASN A 1 191 ? 8.903 12.713 -10.461 1.00 97.31 191 ASN A N 1
ATOM 1518 C CA . ASN A 1 191 ? 10.200 13.387 -10.402 1.00 97.31 191 ASN A CA 1
ATOM 1519 C C . ASN A 1 191 ? 11.321 12.406 -10.036 1.00 97.31 191 ASN A C 1
ATOM 1521 O O . ASN A 1 191 ? 12.405 12.474 -10.612 1.00 97.31 191 ASN A O 1
ATOM 1525 N N . ARG A 1 192 ? 11.059 11.473 -9.109 1.00 97.88 192 ARG A N 1
ATOM 1526 C CA . ARG A 1 192 ? 12.003 10.403 -8.750 1.00 97.88 192 ARG A CA 1
ATOM 1527 C C . ARG A 1 192 ? 12.258 9.467 -9.930 1.00 97.88 192 ARG A C 1
ATOM 1529 O O . ARG A 1 192 ? 13.413 9.157 -10.209 1.00 97.88 192 ARG A O 1
ATOM 1536 N N . LEU A 1 193 ? 11.211 9.047 -10.641 1.00 96.94 193 LEU A N 1
ATOM 1537 C CA . LEU A 1 193 ? 11.343 8.206 -11.835 1.00 96.94 193 LEU A CA 1
ATOM 1538 C C . LEU A 1 193 ? 12.140 8.908 -12.931 1.00 96.94 193 LEU A C 1
ATOM 1540 O O . LEU A 1 193 ? 13.139 8.363 -13.389 1.00 96.94 193 LEU A O 1
ATOM 1544 N N . GLN A 1 194 ? 11.755 10.132 -13.294 1.00 96.56 194 GLN A N 1
ATOM 1545 C CA . GLN A 1 194 ? 12.436 10.912 -14.325 1.00 96.56 194 GLN A CA 1
ATOM 1546 C C . GLN A 1 194 ? 13.907 11.140 -13.978 1.00 96.56 194 GLN A C 1
ATOM 1548 O O . GLN A 1 194 ? 14.771 10.914 -14.821 1.00 96.56 194 GLN A O 1
ATOM 1553 N N . GLU A 1 195 ? 14.219 11.526 -12.737 1.00 97.31 195 GLU A N 1
ATOM 1554 C CA . GLU A 1 195 ? 15.612 11.673 -12.314 1.00 97.31 195 GLU A CA 1
ATOM 1555 C C . GLU A 1 195 ? 16.375 10.351 -12.431 1.00 97.31 195 GLU A C 1
ATOM 1557 O O . GLU A 1 195 ? 17.499 10.327 -12.935 1.00 97.31 195 GLU A O 1
ATOM 1562 N N . PHE A 1 196 ? 15.787 9.253 -11.948 1.00 96.56 196 PHE A N 1
ATOM 1563 C CA . PHE A 1 196 ? 16.454 7.960 -11.933 1.00 96.56 196 PHE A CA 1
ATOM 1564 C C . PHE A 1 196 ? 16.716 7.454 -13.354 1.00 96.56 196 PHE A C 1
ATOM 1566 O O . PHE A 1 196 ? 17.850 7.095 -13.663 1.00 96.56 196 PHE A O 1
ATOM 1573 N N . VAL A 1 197 ? 15.700 7.475 -14.217 1.00 95.06 197 VAL A N 1
ATOM 1574 C CA . VAL A 1 197 ? 15.766 6.976 -15.596 1.00 95.06 197 VAL A CA 1
ATOM 1575 C C . VAL A 1 197 ? 16.692 7.832 -16.459 1.00 95.06 197 VAL A C 1
ATOM 1577 O O . VAL A 1 197 ? 17.503 7.284 -17.198 1.00 95.06 197 VAL A O 1
ATOM 1580 N N . ASN A 1 198 ? 16.646 9.163 -16.335 1.00 94.81 198 ASN A N 1
ATOM 1581 C CA . ASN A 1 198 ? 17.475 10.047 -17.163 1.00 94.81 198 ASN A CA 1
ATOM 1582 C C . ASN A 1 198 ? 18.969 9.968 -16.819 1.00 94.81 198 ASN A C 1
ATOM 1584 O O . ASN A 1 198 ? 19.814 10.207 -17.681 1.00 94.81 198 ASN A O 1
ATOM 1588 N N . ASN A 1 199 ? 19.308 9.648 -15.566 1.00 91.94 199 ASN A N 1
ATOM 1589 C CA . ASN A 1 199 ? 20.687 9.700 -15.077 1.00 91.94 199 ASN A CA 1
ATOM 1590 C C . ASN A 1 199 ? 21.328 8.322 -14.847 1.00 91.94 199 ASN A C 1
ATOM 1592 O O . ASN A 1 199 ? 22.516 8.250 -14.518 1.00 91.94 199 ASN A O 1
ATOM 1596 N N . ASN A 1 200 ? 20.596 7.219 -15.023 1.00 91.81 200 ASN A N 1
ATOM 1597 C CA . ASN A 1 200 ? 21.112 5.865 -14.814 1.00 91.81 200 ASN A CA 1
ATOM 1598 C C . ASN A 1 200 ? 20.898 4.981 -16.044 1.00 91.81 200 ASN A C 1
ATOM 1600 O O . ASN A 1 200 ? 20.012 5.208 -16.856 1.00 91.81 200 ASN A O 1
ATOM 1604 N N . SER A 1 201 ? 21.730 3.949 -16.172 1.00 91.75 201 SER A N 1
ATOM 1605 C CA . SER A 1 201 ? 21.537 2.879 -17.154 1.00 91.75 201 SER A CA 1
ATOM 1606 C C . SER A 1 201 ? 21.358 1.540 -16.428 1.00 91.75 201 SER A C 1
ATOM 1608 O O . SER A 1 201 ? 21.986 1.331 -15.385 1.00 91.75 201 SER A O 1
ATOM 1610 N N . PRO A 1 202 ? 20.528 0.622 -16.958 1.00 92.88 202 PRO A N 1
ATOM 1611 C CA . PRO A 1 202 ? 20.343 -0.707 -16.377 1.00 92.88 202 PRO A CA 1
ATOM 1612 C C . PRO A 1 202 ? 21.589 -1.594 -16.519 1.00 92.88 202 PRO A C 1
ATOM 1614 O O . PRO A 1 202 ? 21.719 -2.597 -15.820 1.00 92.88 202 PRO A O 1
ATOM 1617 N N . GLU A 1 203 ? 22.535 -1.228 -17.388 1.00 92.00 203 GLU A N 1
ATOM 1618 C CA . GLU A 1 203 ? 23.776 -1.970 -17.619 1.00 92.00 203 GLU A CA 1
ATOM 1619 C C . GLU A 1 203 ? 24.823 -1.665 -16.536 1.00 92.00 203 GLU A C 1
ATOM 1621 O O . GLU A 1 203 ? 25.930 -1.205 -16.824 1.00 92.00 203 GLU A O 1
ATOM 1626 N N . HIS A 1 204 ? 24.475 -1.900 -15.267 1.00 86.56 204 HIS A N 1
ATOM 1627 C CA . HIS A 1 204 ? 25.313 -1.547 -14.115 1.00 86.56 204 HIS A CA 1
ATOM 1628 C C . HIS A 1 204 ? 26.714 -2.181 -14.181 1.00 86.56 204 HIS A C 1
ATOM 1630 O O . HIS A 1 204 ? 27.682 -1.598 -13.706 1.00 86.56 204 HIS A O 1
ATOM 1636 N N . TRP A 1 205 ? 26.851 -3.351 -14.814 1.00 89.50 205 TRP A N 1
ATOM 1637 C CA . TRP A 1 205 ? 28.132 -4.043 -15.006 1.00 89.50 205 TRP A CA 1
ATOM 1638 C C . TRP A 1 205 ? 29.093 -3.316 -15.958 1.00 89.50 205 TRP A C 1
ATOM 1640 O O . TRP A 1 205 ? 30.279 -3.632 -15.974 1.00 89.50 205 TRP A O 1
ATOM 1650 N N . LYS A 1 206 ? 28.607 -2.355 -16.753 1.00 92.75 206 LYS A N 1
ATOM 1651 C CA . LYS A 1 206 ? 29.432 -1.492 -17.615 1.00 92.75 206 LYS A CA 1
ATOM 1652 C C . LYS A 1 206 ? 29.764 -0.145 -16.963 1.00 92.75 206 LYS A C 1
ATOM 1654 O O . LYS A 1 206 ? 30.434 0.678 -17.583 1.00 92.75 206 LYS A O 1
ATOM 1659 N N . GLN A 1 207 ? 29.265 0.117 -15.755 1.00 89.06 207 GLN A N 1
ATOM 1660 C CA . GLN A 1 207 ? 29.399 1.407 -15.082 1.00 89.06 207 GLN A CA 1
ATOM 1661 C C . GLN A 1 207 ? 30.463 1.353 -13.991 1.00 89.06 207 GLN A C 1
ATOM 1663 O O . GLN A 1 207 ? 30.442 0.482 -13.128 1.00 89.06 207 GLN A O 1
ATOM 1668 N N . ASN A 1 208 ? 31.341 2.355 -13.974 1.00 92.69 208 ASN A N 1
ATOM 1669 C CA . ASN A 1 208 ? 32.386 2.478 -12.953 1.00 92.69 208 ASN A CA 1
ATOM 1670 C C . ASN A 1 208 ? 31.977 3.396 -11.785 1.00 92.69 208 ASN A C 1
ATOM 1672 O O . ASN A 1 208 ? 32.678 3.460 -10.782 1.00 92.69 208 ASN A O 1
ATOM 1676 N N . ASN A 1 209 ? 30.850 4.108 -11.905 1.00 93.06 209 ASN A N 1
ATOM 1677 C CA . ASN A 1 209 ? 30.374 5.117 -10.952 1.00 93.06 209 ASN A CA 1
ATOM 1678 C C . ASN A 1 209 ? 28.937 4.866 -10.458 1.00 93.06 209 ASN A C 1
ATOM 1680 O O . ASN A 1 209 ? 28.262 5.799 -10.025 1.00 93.06 209 ASN A O 1
ATOM 1684 N N . TRP A 1 210 ? 28.455 3.616 -10.507 1.00 92.81 210 TRP A N 1
ATOM 1685 C CA . TRP A 1 210 ? 27.104 3.266 -10.043 1.00 92.81 210 TRP A CA 1
ATOM 1686 C C . TRP A 1 210 ? 26.841 3.746 -8.611 1.00 92.81 210 TRP A C 1
ATOM 1688 O O . TRP A 1 210 ? 25.834 4.397 -8.350 1.00 92.81 210 TRP A O 1
ATOM 1698 N N . HIS A 1 211 ? 27.763 3.458 -7.687 1.00 92.25 211 HIS A N 1
ATOM 1699 C CA . HIS A 1 211 ? 27.576 3.795 -6.276 1.00 92.25 211 HIS A CA 1
ATOM 1700 C C . HIS A 1 211 ? 27.465 5.308 -6.044 1.00 92.25 211 HIS A C 1
ATOM 1702 O O . HIS A 1 211 ? 26.609 5.747 -5.286 1.00 92.25 211 HIS A O 1
ATOM 1708 N N . GLU A 1 212 ? 28.275 6.109 -6.738 1.00 93.50 212 GLU A N 1
ATOM 1709 C CA . GLU A 1 212 ? 28.215 7.573 -6.670 1.00 93.50 212 GLU A CA 1
ATOM 1710 C C . GLU A 1 212 ? 26.856 8.102 -7.153 1.00 93.50 212 GLU A C 1
ATOM 1712 O O . GLU A 1 212 ? 26.225 8.904 -6.466 1.00 93.50 212 GLU A O 1
ATOM 1717 N N . ARG A 1 213 ? 26.359 7.601 -8.293 1.00 92.88 213 ARG A N 1
ATOM 1718 C CA . ARG A 1 213 ? 25.036 7.972 -8.826 1.00 92.88 213 ARG A CA 1
ATOM 1719 C C . ARG A 1 213 ? 23.897 7.538 -7.909 1.00 92.88 213 ARG A C 1
ATOM 1721 O O . ARG A 1 213 ? 22.946 8.291 -7.708 1.00 92.88 213 ARG A O 1
ATOM 1728 N N . HIS A 1 214 ? 24.005 6.343 -7.335 1.00 93.44 214 HIS A N 1
ATOM 1729 C CA . HIS A 1 214 ? 23.050 5.816 -6.364 1.00 93.44 214 HIS A CA 1
ATOM 1730 C C . HIS A 1 214 ? 22.991 6.695 -5.107 1.00 93.44 214 HIS A C 1
ATOM 1732 O O . HIS A 1 214 ? 21.900 7.080 -4.686 1.00 93.44 214 HIS A O 1
ATOM 1738 N N . LEU A 1 215 ? 24.143 7.101 -4.564 1.00 93.25 215 LEU A N 1
ATOM 1739 C CA . LEU A 1 215 ? 24.212 8.026 -3.432 1.00 93.25 215 LEU A CA 1
ATOM 1740 C C . LEU A 1 215 ? 23.644 9.407 -3.776 1.00 93.25 215 LEU A C 1
ATOM 1742 O O . LEU A 1 215 ? 22.874 9.948 -2.987 1.00 93.25 215 LEU A O 1
ATOM 1746 N N . ALA A 1 216 ? 23.970 9.960 -4.947 1.00 94.75 216 ALA A N 1
ATOM 1747 C CA . ALA A 1 216 ? 23.436 11.247 -5.393 1.00 94.75 216 ALA A CA 1
ATOM 1748 C C . ALA A 1 216 ? 21.900 11.222 -5.503 1.00 94.75 216 ALA A C 1
ATOM 1750 O O . ALA A 1 216 ? 21.230 12.167 -5.081 1.00 94.75 216 ALA A O 1
ATOM 1751 N N . PHE A 1 217 ? 21.329 10.117 -5.997 1.00 96.44 217 PHE A N 1
ATOM 1752 C CA . PHE A 1 217 ? 19.881 9.923 -6.029 1.00 96.44 217 PHE A CA 1
ATOM 1753 C C . PHE A 1 217 ? 19.271 9.945 -4.620 1.00 96.44 217 PHE A C 1
ATOM 1755 O O . PHE A 1 217 ? 18.319 10.684 -4.387 1.00 96.44 217 PHE A O 1
ATOM 1762 N N . HIS A 1 218 ? 19.833 9.192 -3.669 1.00 94.38 218 HIS A N 1
ATOM 1763 C CA . HIS A 1 218 ? 19.336 9.137 -2.284 1.00 94.38 218 HIS A CA 1
ATOM 1764 C C . HIS A 1 218 ? 19.555 10.437 -1.502 1.00 94.38 218 HIS A C 1
ATOM 1766 O O . HIS A 1 218 ? 18.761 10.764 -0.626 1.00 94.38 218 HIS A O 1
ATOM 1772 N N . GLN A 1 219 ? 20.589 11.214 -1.827 1.00 94.06 219 GLN A N 1
ATOM 1773 C CA . GLN A 1 219 ? 20.773 12.560 -1.275 1.00 94.06 219 GLN A CA 1
ATOM 1774 C C . GLN A 1 219 ? 19.679 13.521 -1.755 1.00 94.06 219 GLN A C 1
ATOM 1776 O O . GLN A 1 219 ? 19.192 14.337 -0.975 1.00 94.06 219 GLN A O 1
ATOM 1781 N N . LYS A 1 220 ? 19.279 13.418 -3.028 1.00 96.50 220 LYS A N 1
ATOM 1782 C CA . LYS A 1 220 ? 18.214 14.241 -3.616 1.00 96.50 220 LYS A CA 1
ATOM 1783 C C . LYS A 1 220 ? 16.815 13.782 -3.194 1.00 96.50 220 LYS A C 1
ATOM 1785 O O . LYS A 1 220 ? 15.935 14.612 -2.985 1.00 96.50 220 LYS A O 1
ATOM 1790 N N . PHE A 1 221 ? 16.617 12.475 -3.059 1.00 95.69 221 PHE A N 1
ATOM 1791 C CA . PHE A 1 221 ? 15.346 11.839 -2.721 1.00 95.69 221 PHE A CA 1
ATOM 1792 C C . PHE A 1 221 ? 15.525 10.856 -1.559 1.00 95.69 221 PHE A C 1
ATOM 1794 O O . PHE A 1 221 ? 15.514 9.643 -1.776 1.00 95.69 221 PHE A O 1
ATOM 1801 N N . PRO A 1 222 ? 15.692 11.359 -0.324 1.00 91.62 222 PRO A N 1
ATOM 1802 C CA . PRO A 1 222 ? 15.916 10.504 0.831 1.00 91.62 222 PRO A CA 1
ATOM 1803 C C . PRO A 1 222 ? 14.709 9.601 1.100 1.00 91.62 222 PRO A C 1
ATOM 1805 O O . PRO A 1 222 ? 13.560 10.046 1.079 1.00 91.62 222 PRO A O 1
ATOM 1808 N N . GLU A 1 223 ? 14.980 8.330 1.393 1.00 90.06 223 GLU A N 1
ATOM 1809 C CA . GLU A 1 223 ? 13.977 7.343 1.795 1.00 90.06 223 GLU A CA 1
ATOM 1810 C C . GLU A 1 223 ? 14.124 7.038 3.288 1.00 90.06 223 GLU A C 1
ATOM 1812 O O . GLU A 1 223 ? 15.135 6.482 3.725 1.00 90.06 223 GLU A O 1
ATOM 1817 N N . LYS A 1 224 ? 13.110 7.400 4.082 1.00 85.44 224 LYS A N 1
ATOM 1818 C CA . LYS A 1 224 ? 13.091 7.149 5.527 1.00 85.44 224 LYS A CA 1
ATOM 1819 C C . LYS A 1 224 ? 12.251 5.914 5.832 1.00 85.44 224 LYS A C 1
ATOM 1821 O O . LYS A 1 224 ? 11.092 5.829 5.440 1.00 85.44 224 LYS A O 1
ATOM 1826 N N . PHE A 1 225 ? 12.844 4.955 6.542 1.00 78.62 225 PHE A N 1
ATOM 1827 C CA . PHE A 1 225 ? 12.195 3.689 6.917 1.00 78.62 225 PHE A CA 1
ATOM 1828 C C . PHE A 1 225 ? 11.985 3.532 8.429 1.00 78.62 225 PHE A C 1
ATOM 1830 O O . PHE A 1 225 ? 11.405 2.537 8.864 1.00 78.62 225 PHE A O 1
ATOM 1837 N N . ALA A 1 226 ? 12.465 4.492 9.219 1.00 67.81 226 ALA A N 1
ATOM 1838 C CA . ALA A 1 226 ? 12.309 4.557 10.665 1.00 67.81 226 ALA A CA 1
ATOM 1839 C C . ALA A 1 226 ? 12.091 6.023 11.084 1.00 67.81 226 ALA A C 1
ATOM 1841 O O . ALA A 1 226 ? 12.546 6.915 10.360 1.00 67.81 226 ALA A O 1
ATOM 1842 N N . PRO A 1 227 ? 11.405 6.286 12.211 1.00 61.03 227 PRO A N 1
ATOM 1843 C CA . PRO A 1 227 ? 11.312 7.628 12.772 1.00 61.03 227 PRO A CA 1
ATOM 1844 C C . PRO A 1 227 ? 12.711 8.169 13.095 1.00 61.03 227 PRO A C 1
ATOM 1846 O O . PRO A 1 227 ? 13.538 7.468 13.684 1.00 61.03 227 PRO A O 1
ATOM 1849 N N . ASP A 1 228 ? 12.981 9.413 12.705 1.00 55.00 228 ASP A N 1
ATOM 1850 C CA . ASP A 1 228 ? 14.197 10.113 13.112 1.00 55.00 228 ASP A CA 1
ATOM 1851 C C . ASP A 1 228 ? 14.060 10.426 14.608 1.00 55.00 228 ASP A C 1
ATOM 1853 O O . ASP A 1 228 ? 13.342 11.365 14.918 1.00 55.00 228 ASP A O 1
ATOM 1857 N N . GLU A 1 229 ? 14.644 9.613 15.509 1.00 46.22 229 GLU A N 1
ATOM 1858 C CA . GLU A 1 229 ? 15.067 9.996 16.886 1.00 46.22 229 GLU A CA 1
ATOM 1859 C C . GLU A 1 229 ? 15.462 8.841 17.842 1.00 46.22 229 GLU A C 1
ATOM 1861 O O . GLU A 1 229 ? 15.638 9.072 19.039 1.00 46.22 229 GLU A O 1
ATOM 1866 N N . SER A 1 230 ? 15.714 7.603 17.396 1.00 42.75 230 SER A N 1
ATOM 1867 C CA . SER A 1 230 ? 16.355 6.626 18.297 1.00 42.75 230 SER A CA 1
ATOM 1868 C C . SER A 1 230 ? 17.883 6.752 18.251 1.00 42.75 230 SER A C 1
ATOM 1870 O O . SER A 1 230 ? 18.545 6.122 17.430 1.00 42.75 230 SER A O 1
ATOM 1872 N N . VAL A 1 231 ? 18.459 7.518 19.184 1.00 45.19 231 VAL A N 1
ATOM 1873 C CA . VAL A 1 231 ? 19.917 7.648 19.436 1.00 45.19 231 VAL A CA 1
ATOM 1874 C C . VAL A 1 231 ? 20.596 6.288 19.735 1.00 45.19 231 VAL A C 1
ATOM 1876 O O . VAL A 1 231 ? 21.818 6.193 19.809 1.00 45.19 231 VAL A O 1
ATOM 1879 N N . SER A 1 232 ? 19.821 5.211 19.898 1.00 43.09 232 SER A N 1
ATOM 1880 C CA . SER A 1 232 ? 20.267 3.926 20.439 1.00 43.09 232 SER A CA 1
ATOM 1881 C C . SER A 1 232 ? 20.171 2.704 19.512 1.00 43.09 232 SER A C 1
ATOM 1883 O O . SER A 1 232 ? 20.613 1.646 19.948 1.00 43.09 232 SER A O 1
ATOM 1885 N N . HIS A 1 233 ? 19.679 2.783 18.264 1.00 47.31 233 HIS A N 1
ATOM 1886 C CA . HIS A 1 233 ? 19.582 1.604 17.370 1.00 47.31 233 HIS A CA 1
ATOM 1887 C C . HIS A 1 233 ? 19.688 1.943 15.866 1.00 47.31 233 HIS A C 1
ATOM 1889 O O . HIS A 1 233 ? 19.496 3.088 15.476 1.00 47.31 233 HIS A O 1
ATOM 1895 N N . PRO A 1 234 ? 20.118 0.966 15.042 1.00 49.66 234 PRO A N 1
ATOM 1896 C CA . PRO A 1 234 ? 21.388 0.973 14.323 1.00 49.66 234 PRO A CA 1
ATOM 1897 C C . PRO A 1 234 ? 21.370 1.854 13.071 1.00 49.66 234 PRO A C 1
ATOM 1899 O O . PRO A 1 234 ? 20.332 2.055 12.445 1.00 49.66 234 PRO A O 1
ATOM 1902 N N . SER A 1 235 ? 22.566 2.291 12.670 1.00 56.91 235 SER A N 1
ATOM 1903 C CA . SER A 1 235 ? 22.868 2.785 11.325 1.00 56.91 235 SER A CA 1
ATOM 1904 C C . SER A 1 235 ? 22.066 2.015 10.277 1.00 56.91 235 SER A C 1
ATOM 1906 O O . SER A 1 235 ? 22.081 0.779 10.289 1.00 56.91 235 SER A O 1
ATOM 1908 N N . THR A 1 236 ? 21.365 2.744 9.407 1.00 68.12 236 THR A N 1
ATOM 1909 C CA . THR A 1 236 ? 20.584 2.193 8.297 1.00 68.12 236 THR A CA 1
ATOM 1910 C C . THR A 1 236 ? 21.337 1.049 7.620 1.00 68.12 236 THR A C 1
ATOM 1912 O O . THR A 1 236 ? 22.545 1.135 7.380 1.00 68.12 236 THR A O 1
ATOM 1915 N N . LEU A 1 237 ? 20.636 -0.058 7.350 1.00 80.81 237 LEU A N 1
ATOM 1916 C CA . LEU A 1 237 ? 21.254 -1.181 6.648 1.00 80.81 237 LEU A CA 1
ATOM 1917 C C . LEU A 1 237 ? 21.807 -0.692 5.301 1.00 80.81 237 LEU A C 1
ATOM 1919 O O . LEU A 1 237 ? 21.160 0.141 4.660 1.00 80.81 237 LEU A O 1
ATOM 1923 N N . PRO A 1 238 ? 22.964 -1.202 4.848 1.00 84.25 238 PRO A N 1
ATOM 1924 C CA . PRO A 1 238 ? 23.551 -0.749 3.597 1.00 84.25 238 PRO A CA 1
ATOM 1925 C C . PRO A 1 238 ? 22.595 -0.937 2.412 1.00 84.25 238 PRO A C 1
ATOM 1927 O O . PRO A 1 238 ? 22.132 -2.047 2.137 1.00 84.25 238 PRO A O 1
ATOM 1930 N N . VAL A 1 239 ? 22.326 0.149 1.686 1.00 88.81 239 VAL A N 1
ATOM 1931 C CA . VAL A 1 239 ? 21.544 0.140 0.444 1.00 88.81 239 VAL A CA 1
ATOM 1932 C C . VAL A 1 239 ? 22.503 0.391 -0.714 1.00 88.81 239 VAL A C 1
ATOM 1934 O O . VAL A 1 239 ? 23.038 1.485 -0.841 1.00 88.81 239 VAL A O 1
ATOM 1937 N N . TYR A 1 240 ? 22.732 -0.622 -1.552 1.00 90.00 240 TYR A N 1
ATOM 1938 C CA . TYR A 1 240 ? 23.708 -0.544 -2.653 1.00 90.00 240 TYR A CA 1
ATOM 1939 C C . TYR A 1 240 ? 23.084 -0.321 -4.034 1.00 90.00 240 TYR A C 1
ATOM 1941 O O . TYR A 1 240 ? 23.745 0.179 -4.942 1.00 90.00 240 TYR A O 1
ATOM 1949 N N . PHE A 1 241 ? 21.829 -0.744 -4.210 1.00 91.06 241 PHE A N 1
ATOM 1950 C CA . PHE A 1 241 ? 21.168 -0.756 -5.519 1.00 91.06 241 PHE A CA 1
ATOM 1951 C C . PHE A 1 241 ? 19.726 -0.260 -5.465 1.00 91.06 241 PHE A C 1
ATOM 1953 O O . PHE A 1 241 ? 19.269 0.417 -6.378 1.00 91.06 241 PHE A O 1
ATOM 1960 N N . GLY A 1 242 ? 19.003 -0.602 -4.397 1.00 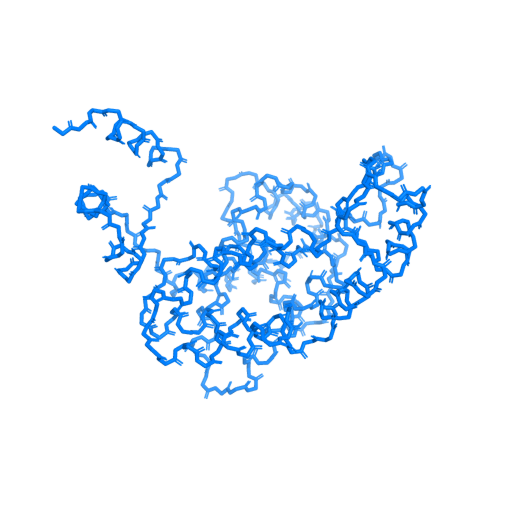93.50 242 GLY A N 1
ATOM 1961 C CA . GLY A 1 242 ? 17.579 -0.315 -4.286 1.00 93.50 242 GLY A CA 1
ATOM 1962 C C . GLY A 1 242 ? 17.268 1.173 -4.135 1.00 93.50 242 GLY A C 1
ATOM 1963 O O . GLY A 1 242 ? 18.013 1.930 -3.507 1.00 93.50 242 GLY A O 1
ATOM 1964 N N . ASN A 1 243 ? 16.124 1.551 -4.689 1.00 95.69 243 ASN A N 1
ATOM 1965 C CA . ASN A 1 243 ? 15.390 2.779 -4.414 1.00 95.69 243 ASN A CA 1
ATOM 1966 C C . ASN A 1 243 ? 13.895 2.523 -4.674 1.00 95.69 243 ASN A C 1
ATOM 1968 O O . ASN A 1 243 ? 13.514 1.451 -5.156 1.00 95.69 243 ASN A O 1
ATOM 1972 N N . VAL A 1 244 ? 13.044 3.488 -4.349 1.00 97.00 244 VAL A N 1
ATOM 1973 C CA . VAL A 1 244 ? 11.591 3.385 -4.496 1.00 97.00 244 VAL A CA 1
ATOM 1974 C C . VAL A 1 244 ? 11.157 3.123 -5.939 1.00 97.00 244 VAL A C 1
ATOM 1976 O O . VAL A 1 244 ? 10.228 2.349 -6.142 1.00 97.00 244 VAL A O 1
ATOM 1979 N N . CYS A 1 245 ? 11.855 3.675 -6.937 1.00 97.50 245 CYS A N 1
ATOM 1980 C CA . CYS A 1 245 ? 11.561 3.447 -8.353 1.00 97.50 245 CYS A CA 1
ATOM 1981 C C . CYS A 1 245 ? 11.720 1.965 -8.721 1.00 97.50 245 CYS A C 1
ATOM 1983 O O . CYS A 1 245 ? 10.804 1.345 -9.254 1.00 97.50 245 CYS A O 1
ATOM 1985 N N . LEU A 1 246 ? 12.858 1.368 -8.357 1.00 97.38 246 LEU A N 1
ATOM 1986 C CA . LEU A 1 246 ? 13.136 -0.046 -8.615 1.00 97.38 246 LEU A CA 1
ATOM 1987 C C . LEU A 1 246 ? 12.261 -0.979 -7.770 1.00 97.38 246 LEU A C 1
ATOM 1989 O O . LEU A 1 246 ? 11.844 -2.027 -8.255 1.00 97.38 246 LEU A O 1
ATOM 1993 N N . ARG A 1 247 ? 11.950 -0.606 -6.518 1.00 97.69 247 ARG A N 1
ATOM 1994 C CA . ARG A 1 247 ? 11.017 -1.369 -5.668 1.00 97.69 247 ARG A CA 1
ATOM 1995 C C . ARG A 1 247 ? 9.594 -1.359 -6.225 1.00 97.69 247 ARG A C 1
ATOM 1997 O O . ARG A 1 247 ? 8.870 -2.332 -6.037 1.00 97.69 247 ARG A O 1
ATOM 2004 N N . PHE A 1 248 ? 9.204 -0.285 -6.907 1.00 98.25 248 PHE A N 1
ATOM 2005 C CA . PHE A 1 248 ? 7.882 -0.153 -7.506 1.00 98.25 248 PHE A CA 1
ATOM 2006 C C . PHE A 1 248 ? 7.724 -0.945 -8.809 1.00 98.25 248 PHE A C 1
ATOM 2008 O O . PHE A 1 248 ? 6.619 -1.380 -9.106 1.00 98.25 248 PHE A O 1
ATOM 2015 N N . LEU A 1 249 ? 8.798 -1.192 -9.563 1.00 97.19 249 LEU A N 1
ATOM 2016 C CA . LEU A 1 249 ? 8.731 -1.893 -10.851 1.00 97.19 249 LEU A CA 1
ATOM 2017 C C . LEU A 1 249 ? 7.971 -3.244 -10.810 1.00 97.19 249 LEU A C 1
ATOM 2019 O O . LEU A 1 249 ? 7.018 -3.395 -11.567 1.00 97.19 249 LEU A O 1
ATOM 2023 N N . PRO A 1 250 ? 8.256 -4.195 -9.895 1.00 98.25 250 PRO A N 1
ATOM 2024 C CA . PRO A 1 250 ? 7.463 -5.430 -9.808 1.00 98.25 250 PRO A CA 1
ATOM 2025 C C . PRO A 1 250 ? 6.008 -5.201 -9.352 1.00 98.25 250 PRO A C 1
ATOM 2027 O O . PRO A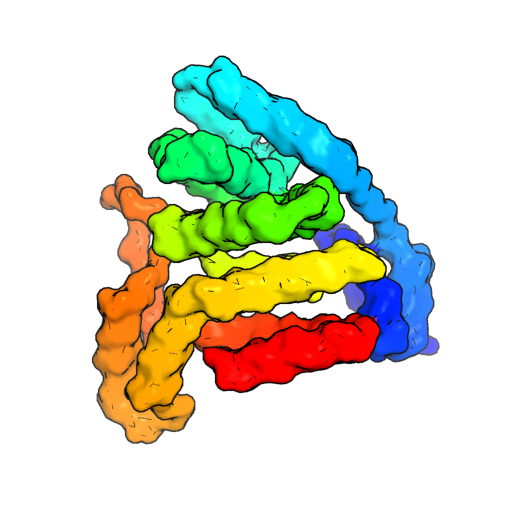 1 250 ? 5.130 -6.026 -9.603 1.00 98.25 250 PRO A O 1
ATOM 2030 N N . VAL A 1 251 ? 5.727 -4.090 -8.663 1.00 98.38 251 VAL A N 1
ATOM 2031 C CA . VAL A 1 251 ? 4.360 -3.698 -8.284 1.00 98.38 251 VAL A CA 1
ATOM 2032 C C . VAL A 1 251 ? 3.606 -3.138 -9.489 1.00 98.38 251 VAL A C 1
ATOM 2034 O O . VAL A 1 251 ? 2.400 -3.372 -9.609 1.00 98.38 251 VAL A O 1
ATOM 2037 N N . LEU A 1 252 ? 4.301 -2.438 -10.389 1.00 97.69 252 LEU A N 1
ATOM 2038 C CA . LEU A 1 252 ? 3.746 -1.954 -11.647 1.00 97.69 252 LEU A CA 1
ATOM 2039 C C . LEU A 1 252 ? 3.257 -3.128 -12.502 1.00 97.69 252 LEU A C 1
ATOM 2041 O O . LEU A 1 252 ? 2.113 -3.084 -12.942 1.00 97.69 252 LEU A O 1
ATOM 2045 N N . ASP A 1 253 ? 4.030 -4.212 -12.622 1.00 97.56 253 ASP A N 1
ATOM 2046 C CA . ASP A 1 253 ? 3.619 -5.424 -13.354 1.00 97.56 253 ASP A CA 1
ATOM 2047 C C . ASP A 1 253 ? 2.289 -5.991 -12.831 1.00 97.56 253 ASP A C 1
ATOM 2049 O O . ASP A 1 253 ? 1.343 -6.232 -13.586 1.00 97.56 253 ASP A O 1
ATOM 2053 N N . ILE A 1 254 ? 2.182 -6.157 -11.507 1.00 97.88 254 ILE A N 1
ATOM 2054 C CA . ILE A 1 254 ? 0.952 -6.633 -10.859 1.00 97.88 254 ILE A CA 1
ATOM 2055 C C . ILE A 1 254 ? -0.194 -5.659 -11.127 1.00 97.88 254 ILE A C 1
ATOM 2057 O O . ILE A 1 254 ? -1.307 -6.084 -11.428 1.00 97.88 254 ILE A O 1
ATOM 2061 N N . THR A 1 255 ? 0.072 -4.361 -11.013 1.00 96.25 255 THR A N 1
ATOM 2062 C CA . THR A 1 255 ? -0.932 -3.316 -11.209 1.00 96.25 255 THR A CA 1
ATOM 2063 C C . THR A 1 255 ? -1.457 -3.344 -12.643 1.00 96.25 255 THR A C 1
ATOM 2065 O O . THR A 1 255 ? -2.667 -3.427 -12.820 1.00 96.25 255 THR A O 1
ATOM 2068 N N . ILE A 1 256 ? -0.586 -3.401 -13.655 1.00 95.94 256 ILE A N 1
ATOM 2069 C CA . ILE A 1 256 ? -0.967 -3.523 -15.071 1.00 95.94 256 ILE A CA 1
ATOM 2070 C C . ILE A 1 256 ? -1.877 -4.738 -15.279 1.00 95.94 256 ILE A C 1
ATOM 2072 O O . ILE A 1 256 ? -2.954 -4.596 -15.854 1.00 95.94 256 ILE A O 1
ATOM 2076 N N . HIS A 1 257 ? -1.511 -5.914 -14.753 1.00 95.25 257 HIS A N 1
ATOM 2077 C CA . HIS A 1 257 ? -2.360 -7.105 -14.862 1.00 95.25 257 HIS A CA 1
ATOM 2078 C C . HIS A 1 257 ? -3.755 -6.884 -14.267 1.00 95.25 257 HIS A C 1
ATOM 2080 O O . HIS A 1 257 ? -4.748 -7.241 -14.893 1.00 95.25 257 HIS A O 1
ATOM 2086 N N . ARG A 1 258 ? -3.855 -6.241 -13.097 1.00 94.19 258 ARG A N 1
ATOM 2087 C CA . ARG A 1 258 ? -5.156 -5.933 -12.481 1.00 94.19 258 ARG A CA 1
ATOM 2088 C C . ARG A 1 258 ? -5.989 -4.963 -13.320 1.00 94.19 258 ARG A C 1
ATOM 2090 O O . ARG A 1 258 ? -7.194 -5.156 -13.424 1.00 94.19 258 ARG A O 1
ATOM 2097 N N . TYR A 1 259 ? -5.370 -3.963 -13.951 1.00 92.69 259 TYR A N 1
ATOM 2098 C CA . TYR A 1 259 ? -6.070 -3.054 -14.868 1.00 92.69 259 TYR A CA 1
ATOM 2099 C C . TYR A 1 259 ? -6.630 -3.782 -16.098 1.00 92.69 259 TYR A C 1
ATOM 2101 O O . TYR A 1 259 ? -7.742 -3.480 -16.525 1.00 92.69 259 TYR A O 1
ATOM 2109 N N . LEU A 1 260 ? -5.884 -4.747 -16.647 1.00 92.12 260 LEU A N 1
ATOM 2110 C CA . LEU A 1 260 ? -6.293 -5.525 -17.823 1.00 92.12 260 LEU A CA 1
ATOM 2111 C C . LEU A 1 260 ? -7.463 -6.482 -17.546 1.00 92.12 260 LEU A C 1
ATOM 2113 O O . LEU A 1 260 ? -8.199 -6.829 -18.466 1.00 92.12 260 LEU A O 1
ATOM 2117 N N . GLU A 1 261 ? -7.639 -6.914 -16.298 1.00 91.31 261 GLU A N 1
ATOM 2118 C CA . GLU A 1 261 ? -8.710 -7.836 -15.894 1.00 91.31 261 GLU A CA 1
ATOM 2119 C C . GLU A 1 261 ? -10.073 -7.140 -15.724 1.00 91.31 261 GLU A C 1
ATOM 2121 O O . GLU A 1 261 ? -11.112 -7.796 -15.691 1.00 91.31 261 GLU A O 1
ATOM 2126 N N . VAL A 1 262 ? -10.096 -5.814 -15.601 1.00 84.56 262 VAL A N 1
ATOM 2127 C CA . VAL A 1 262 ? -11.289 -5.017 -15.260 1.00 84.56 262 VAL A CA 1
ATOM 2128 C C . VAL A 1 262 ? -11.928 -4.473 -16.550 1.00 84.56 262 VAL A C 1
ATOM 2130 O O . VAL A 1 262 ? -11.237 -4.356 -17.561 1.00 84.56 262 VAL A O 1
ATOM 2133 N N . PRO A 1 263 ? -13.244 -4.151 -16.588 1.00 73.19 263 PRO A N 1
ATOM 2134 C CA . PRO A 1 263 ? -13.911 -3.759 -17.830 1.00 73.19 263 PRO A CA 1
ATOM 2135 C C . PRO A 1 263 ? -13.202 -2.637 -18.602 1.00 73.19 263 PRO A C 1
ATOM 2137 O O . PRO A 1 263 ? -12.576 -1.759 -18.010 1.00 73.19 263 PRO A O 1
ATOM 2140 N N . ALA A 1 264 ? -13.394 -2.626 -19.929 1.00 68.88 264 ALA A N 1
ATOM 2141 C CA . ALA A 1 264 ? -12.707 -1.753 -20.892 1.00 68.88 264 ALA A CA 1
ATOM 2142 C C . ALA A 1 264 ? -12.707 -0.248 -20.552 1.00 68.88 264 ALA A C 1
ATOM 2144 O O . ALA A 1 264 ? -11.871 0.499 -21.055 1.00 68.88 264 ALA A O 1
ATOM 2145 N N . THR A 1 265 ? -13.604 0.213 -19.676 1.00 70.25 265 THR A N 1
ATOM 2146 C CA . THR A 1 265 ? -13.605 1.583 -19.153 1.00 70.25 265 THR A CA 1
ATOM 2147 C C . THR A 1 265 ? -12.300 1.967 -18.450 1.00 70.25 265 THR A C 1
ATOM 2149 O O . THR A 1 265 ? -11.981 3.153 -18.421 1.00 70.25 265 THR A O 1
ATOM 2152 N N . MET A 1 266 ? -11.528 1.005 -17.931 1.00 79.44 266 MET A N 1
ATOM 2153 C CA . MET A 1 266 ? -10.237 1.257 -17.279 1.00 79.44 266 MET A CA 1
ATOM 2154 C C . MET A 1 266 ? -9.033 1.264 -18.238 1.00 79.44 266 MET A C 1
ATOM 2156 O O . MET A 1 266 ? -7.942 1.627 -17.803 1.00 79.44 266 MET A O 1
ATOM 2160 N N . SER A 1 267 ? -9.194 0.934 -19.532 1.00 80.06 267 SER A N 1
ATOM 2161 C CA . SER A 1 267 ? -8.047 0.896 -20.463 1.00 80.06 267 SER A CA 1
ATOM 2162 C C . SER A 1 267 ? -7.408 2.275 -20.631 1.00 80.06 267 SER A C 1
ATOM 2164 O O . SER A 1 267 ? -6.196 2.404 -20.544 1.00 80.06 267 SER A O 1
ATOM 2166 N N . LYS A 1 268 ? -8.224 3.331 -20.753 1.00 84.88 268 LYS A N 1
ATOM 2167 C CA . LYS A 1 268 ? -7.728 4.712 -20.867 1.00 84.88 268 LYS A CA 1
ATOM 2168 C C . LYS A 1 268 ? -6.916 5.135 -19.644 1.00 84.88 268 LYS A C 1
ATOM 2170 O O . LYS A 1 268 ? -5.958 5.887 -19.759 1.00 84.88 268 LYS A O 1
ATOM 2175 N N . THR A 1 269 ? -7.321 4.672 -18.465 1.00 86.12 269 THR A N 1
ATOM 2176 C CA . THR A 1 269 ? -6.623 4.946 -17.205 1.00 86.12 269 THR A CA 1
ATOM 2177 C C . THR A 1 269 ? -5.245 4.287 -17.195 1.00 86.12 269 THR A C 1
ATOM 2179 O O . THR A 1 269 ? -4.282 4.902 -16.740 1.00 86.12 269 THR A O 1
ATOM 2182 N N . LEU A 1 270 ? -5.151 3.063 -17.727 1.00 91.31 270 LEU A N 1
ATOM 2183 C CA . LEU A 1 270 ? -3.892 2.343 -17.895 1.00 91.31 270 LEU A CA 1
ATOM 2184 C C . LEU A 1 270 ? -2.981 3.022 -18.925 1.00 91.31 270 LEU A C 1
ATOM 2186 O O . LEU A 1 270 ? -1.807 3.212 -18.628 1.00 91.31 270 LEU A O 1
ATOM 2190 N N . ASP A 1 271 ? -3.512 3.445 -20.075 1.00 91.56 271 ASP A N 1
ATOM 2191 C CA . ASP A 1 271 ? -2.735 4.155 -21.103 1.00 91.56 271 ASP A CA 1
ATOM 2192 C C . ASP A 1 271 ? -2.062 5.402 -20.506 1.00 91.56 271 ASP A C 1
ATOM 2194 O O . ASP A 1 271 ? -0.852 5.583 -20.612 1.00 91.56 271 ASP A O 1
ATOM 2198 N N . VAL A 1 272 ? -2.823 6.197 -19.744 1.00 92.56 272 VAL A N 1
ATOM 2199 C CA . VAL A 1 272 ? -2.294 7.381 -19.051 1.00 92.56 272 VAL A CA 1
ATOM 2200 C C . VAL A 1 272 ? -1.200 7.021 -18.039 1.00 92.56 272 VAL A C 1
ATOM 2202 O O . VAL A 1 272 ? -0.265 7.800 -17.870 1.00 92.56 272 VAL A O 1
ATOM 2205 N N . LEU A 1 273 ? -1.295 5.880 -17.348 1.00 93.12 273 LEU A N 1
ATOM 2206 C CA . LEU A 1 273 ? -0.234 5.427 -16.442 1.00 93.12 273 LEU A CA 1
ATOM 2207 C C . LEU A 1 273 ? 1.042 5.058 -17.204 1.00 93.12 273 LEU A C 1
ATOM 2209 O O . LEU A 1 273 ? 2.119 5.477 -16.792 1.00 93.12 273 LEU A O 1
ATOM 2213 N N . LEU A 1 274 ? 0.914 4.316 -18.306 1.00 93.88 274 LEU A N 1
ATOM 2214 C CA . LEU A 1 274 ? 2.043 3.881 -19.134 1.00 93.88 274 LEU A CA 1
ATOM 2215 C C . LEU A 1 274 ? 2.741 5.050 -19.842 1.00 93.88 274 LEU A C 1
ATOM 2217 O O . LEU A 1 274 ? 3.949 5.005 -20.035 1.00 93.88 274 LEU A O 1
ATOM 2221 N N . ASP A 1 275 ? 2.008 6.111 -20.181 1.00 93.81 275 ASP A N 1
ATOM 2222 C CA . ASP A 1 275 ? 2.586 7.317 -20.785 1.00 93.81 275 ASP A CA 1
ATOM 2223 C C . ASP A 1 275 ? 3.472 8.121 -19.811 1.00 93.81 275 ASP A C 1
ATOM 2225 O O . ASP A 1 275 ? 4.311 8.912 -20.245 1.00 93.81 275 ASP A O 1
ATOM 2229 N N . HIS A 1 276 ? 3.266 7.977 -18.495 1.00 91.81 276 HIS A N 1
ATOM 2230 C CA . HIS A 1 276 ? 3.876 8.848 -17.481 1.00 91.81 276 HIS A CA 1
ATOM 2231 C C . HIS A 1 276 ? 4.902 8.176 -16.562 1.00 91.81 276 HIS A C 1
ATOM 2233 O O . HIS A 1 276 ? 5.633 8.912 -15.885 1.00 91.81 276 HIS A O 1
ATOM 2239 N N . LEU A 1 277 ? 4.912 6.843 -16.463 1.00 91.06 277 LEU A N 1
ATOM 2240 C CA . LEU A 1 277 ? 5.736 6.082 -15.512 1.00 91.06 277 LEU A CA 1
ATOM 2241 C C . LEU A 1 277 ? 6.851 5.290 -16.194 1.00 91.06 277 LEU A C 1
ATOM 2243 O O . LEU A 1 277 ? 6.599 4.711 -17.270 1.00 91.06 277 LEU A O 1
#

Mean predicted aligned error: 5.12 Å

Sequence (277 aa):
QSTWCKDLLTSIMTNTPHTWSQHTLQCFPPVLNDFFVQNSIPKENKQLLKKSVDEEYRNWAGMSNENDIISHFGAAGTPPLFLCLLFKMIVETDTISPVAYKTLERIGARALSAHLRKLCDYLVFEVSNSGVGAHVNKCVDTINDMIWKYNILTIDRLVLCLSLRTLEGNEAQVSFCIIQLLLLKTSEFRNRLQEFVNNNSPEHWKQNNWHERHLAFHQKFPEKFAPDESVSHPSTLPVYFGNVCLRFLPVLDITIHRYLEVPATMSKTLDVLLDHL

Foldseek 3Di:
DDPVVLVVVVVCCVVPNDAAAPLVLVPDDPVVSVSRVVRDDDDDDLVVLVVVLVVVLVVLVPDDDLVVNLCQLLDPPHQLQLVVSLLVCCLVPVDDDPSSQSSLVSNDDVNNLNNLLSNLSNLLVQQVPDPDVVSNVSSLVSVLCCVQVVVVDHLLSNLLSLLRDRDDDVSNVSSLVSNLCNCPVDCLNLVLLCLDVVQDDPPVVVDPCQQVSVVVSCVVPPRDPGDPDDPPDDDPDDDRHDDSNVSNVVSLVSNLVSLVSDDPVSVVSVVVVVVRD